Protein AF-A0A969NGI5-F1 (afdb_monomer_lite)

Radius of gyration: 24.32 Å; chains: 1; bounding box: 96×60×43 Å

Sequence (296 aa):
MKKVFSLYLLLIFTVLACNNAANNSSKSSVKTEKELIFEDFAKQLETSIKNGNYKLLNTSWDIELFKSNIFSYGKVKTNVLEGGEKYYRKIIFKSNNDMVDEVKQYGNLYLSRFHIENGTPKAFYTYRTDQGINFIEFVFSQKGNDIKIVDYFNFQMGEYYSESVYKMTKNIAKYGGNEGAYANALRLVNISITQVNDKQYEEAWETINKIEPYLLNDNYFQTKRIAIANSYSGQLYSQAINDFLELYKENEKLQLYYKAVLYKRNGNKKEFITAAKELESIVGSSKLFTNWEQSL

Secondary structure (DSSP, 8-state):
----SSSHHHHHHHHHHHSSSSS-----PPPPHHHHHHHHHHHHHHHHHHTT-HHHHHHSB-HHHHHHHHHHT----STTTT--HHHHHHHHHHHHHHHHHHHHHHEEEEEEEEEEETTEEEEEEEEEETTEEEEEEEEEEEETTEEEEEEEEETTTTEEHHHHHHHHHHHHHHTTGGGSHHHHHHHHHHHHHHHHHTT-HHHHHHHHTTS-TTTTTSHHHHHHHHHHHHHH-HHHHHHHHHHHHHHTTT-HHHHHHHHHHHHHHTT-HHHHHHHHHHHHHHTT-TTSSTTTTT--

Foldseek 3Di:
DDDDDPPPVVVVVVVVVPPVVPPPPPPPPPDDPVLVLLVVLLVVVQVCLLVLNLPSQLVQAPLVLLLVLLCVVHDAPDCLSVDPSVSSSVVSSVVSNVSSCCCNPFWHKDFQDWDADPNWTKTKIWIDGPLGIWIKIWTWDDDPPGIHTNWMQTLLLLGIPSPVVNVLSNVCVVQPHCVGLSVVLVVLLVVLVVCLVVVVLVVSLVSLVPRDVVNCLHSVSLSSNLSSCSSPDPVSNVVSLVVNCVSPVVSLSNNLVSQLVNCVVVVVVVSNVVSVVVNCVVVVGPGNCVVVVVVD

pLDDT: mean 82.69, std 17.62, range [32.16, 98.38]

Structure (mmCIF, N/CA/C/O backbone):
data_AF-A0A969NGI5-F1
#
_entry.id   AF-A0A969NGI5-F1
#
loop_
_atom_site.group_PDB
_atom_site.id
_atom_site.type_symbol
_atom_site.label_atom_id
_atom_site.label_alt_id
_atom_site.label_comp_id
_atom_site.label_asym_id
_atom_site.label_entity_id
_atom_site.label_seq_id
_atom_site.pdbx_PDB_ins_code
_atom_site.Cartn_x
_atom_site.Cartn_y
_atom_site.Cartn_z
_atom_site.occupancy
_atom_site.B_iso_or_equiv
_atom_site.auth_seq_id
_atom_site.auth_comp_id
_atom_site.auth_asym_id
_atom_site.auth_atom_id
_atom_site.pdbx_PDB_model_num
ATOM 1 N N . MET A 1 1 ? -72.105 41.576 6.120 1.00 36.31 1 MET A N 1
ATOM 2 C CA . MET A 1 1 ? -71.389 41.802 4.847 1.00 36.31 1 MET A CA 1
ATOM 3 C C . MET A 1 1 ? -69.907 41.527 5.060 1.00 36.31 1 MET A C 1
ATOM 5 O O . MET A 1 1 ? -69.339 42.158 5.933 1.00 36.31 1 MET A O 1
ATOM 9 N N . LYS A 1 2 ? -69.366 40.558 4.297 1.00 33.94 2 LYS A N 1
ATOM 10 C CA . LYS A 1 2 ? -67.959 40.341 3.873 1.00 33.94 2 LYS A CA 1
ATOM 11 C C . LYS A 1 2 ? -66.880 40.456 4.981 1.00 33.94 2 LYS A C 1
ATOM 13 O O . LYS A 1 2 ? -66.578 41.558 5.399 1.00 33.94 2 LYS A O 1
ATOM 18 N N . LYS A 1 3 ? -66.221 39.414 5.526 1.00 41.88 3 LYS A N 1
ATOM 19 C CA . LYS A 1 3 ? -65.637 38.174 4.953 1.00 41.88 3 LYS A CA 1
ATOM 20 C C . LYS A 1 3 ? -65.118 38.375 3.533 1.00 41.88 3 LYS A C 1
ATOM 22 O O . LYS A 1 3 ? -65.912 38.234 2.623 1.00 41.88 3 LYS A O 1
ATOM 27 N N . VAL A 1 4 ? -63.836 38.715 3.386 1.00 41.94 4 VAL A N 1
ATOM 28 C CA . VAL A 1 4 ? -62.838 38.182 2.425 1.00 41.94 4 VAL A CA 1
ATOM 29 C C . VAL A 1 4 ? -61.566 39.009 2.656 1.00 41.94 4 VAL A C 1
ATOM 31 O O . VAL A 1 4 ? -61.424 40.045 2.034 1.00 41.94 4 VAL A O 1
ATOM 34 N N . PHE A 1 5 ? -60.671 38.620 3.569 1.00 39.56 5 PHE A N 1
ATOM 35 C CA . PHE A 1 5 ? -59.276 39.118 3.530 1.00 39.56 5 PHE A CA 1
ATOM 36 C C . PHE A 1 5 ? -58.247 38.236 4.257 1.00 39.56 5 PHE A C 1
ATOM 38 O O . PHE A 1 5 ? -57.068 38.557 4.265 1.00 39.56 5 PHE A O 1
ATOM 45 N N . SER A 1 6 ? -58.647 37.089 4.821 1.00 47.56 6 SER A N 1
ATOM 46 C CA . SER A 1 6 ? -57.742 36.257 5.633 1.00 47.56 6 SER A CA 1
ATOM 47 C C . SER A 1 6 ? -57.376 34.905 5.002 1.00 47.56 6 SER A C 1
ATOM 49 O O . SER A 1 6 ? -56.598 34.167 5.590 1.00 47.56 6 SER A O 1
ATOM 51 N N . LEU A 1 7 ? -57.869 34.583 3.795 1.00 38.38 7 LEU A N 1
ATOM 52 C CA . LEU A 1 7 ? -57.549 33.306 3.131 1.00 38.38 7 LEU A CA 1
ATOM 53 C C . LEU A 1 7 ? -56.460 33.396 2.047 1.00 38.38 7 LEU A C 1
ATOM 55 O O . LEU A 1 7 ? -55.863 32.379 1.715 1.00 38.38 7 LEU A O 1
ATOM 59 N N . TYR A 1 8 ? -56.163 34.586 1.512 1.00 39.47 8 TYR A N 1
ATOM 60 C CA . TYR A 1 8 ? -55.192 34.720 0.414 1.00 39.47 8 TYR A CA 1
ATOM 61 C C . TYR A 1 8 ? -53.729 34.770 0.878 1.00 39.47 8 TYR A C 1
ATOM 63 O O . TYR A 1 8 ? -52.848 34.373 0.122 1.00 39.47 8 TYR A O 1
ATOM 71 N N . LEU A 1 9 ? -53.452 35.180 2.123 1.00 40.41 9 LEU A N 1
ATOM 72 C CA . LEU A 1 9 ? -52.070 35.258 2.617 1.00 40.41 9 LEU A CA 1
ATOM 73 C C . LEU A 1 9 ? -51.513 33.901 3.087 1.00 40.41 9 LEU A C 1
ATOM 75 O O . LEU A 1 9 ? -50.304 33.692 3.049 1.00 40.41 9 LEU A O 1
ATOM 79 N N . LEU A 1 10 ? -52.381 32.958 3.478 1.00 40.56 10 LEU A N 1
ATOM 80 C CA . LEU A 1 10 ? -51.961 31.618 3.911 1.00 40.56 10 LEU A CA 1
ATOM 81 C C . LEU A 1 10 ? -51.732 30.643 2.741 1.00 40.56 10 LEU A C 1
ATOM 83 O O . LEU A 1 10 ? -51.078 29.620 2.918 1.00 40.56 10 LEU A O 1
ATOM 87 N N . LEU A 1 11 ? -52.238 30.964 1.545 1.00 42.78 11 LEU A N 1
ATOM 88 C CA . LEU A 1 11 ? -52.112 30.127 0.345 1.00 42.78 11 LEU A CA 1
ATOM 89 C C . LEU A 1 11 ? -50.852 30.434 -0.482 1.00 42.78 11 LEU A C 1
ATOM 91 O O . LEU A 1 11 ? -50.429 29.605 -1.279 1.00 42.78 11 LEU A O 1
ATOM 95 N N . ILE A 1 12 ? -50.208 31.586 -0.267 1.00 46.75 12 ILE A N 1
ATOM 96 C CA . ILE A 1 12 ? -48.953 31.938 -0.957 1.00 46.75 12 ILE A CA 1
ATOM 97 C C . ILE A 1 12 ? -47.732 31.332 -0.239 1.00 46.75 12 ILE A C 1
ATOM 99 O O . ILE A 1 12 ? -46.745 30.988 -0.887 1.00 46.75 12 ILE A O 1
ATOM 103 N N . PHE A 1 13 ? -47.809 31.089 1.076 1.00 43.28 13 PHE A N 1
ATOM 104 C CA . PHE A 1 13 ? -46.710 30.459 1.821 1.00 43.28 13 PHE A CA 1
ATOM 105 C C . PHE A 1 13 ? -46.659 28.927 1.716 1.00 43.28 13 PHE A C 1
ATOM 107 O O . PHE A 1 13 ? -45.588 28.351 1.891 1.00 43.28 13 PHE A O 1
ATOM 114 N N . THR A 1 14 ? -47.756 28.249 1.368 1.00 44.22 14 THR A N 1
ATOM 115 C CA . THR A 1 14 ? -47.744 26.786 1.175 1.00 44.22 14 THR A CA 1
ATOM 116 C C . THR A 1 14 ? -47.269 26.364 -0.217 1.00 44.22 14 THR A C 1
ATOM 118 O O . THR A 1 14 ? -46.703 25.283 -0.357 1.00 44.22 14 THR A O 1
ATOM 121 N N . VAL A 1 15 ? -47.384 27.224 -1.237 1.00 42.62 15 VAL A N 1
ATOM 122 C CA . VAL A 1 15 ? -46.889 26.919 -2.597 1.00 42.62 15 VAL A CA 1
ATOM 123 C C . VAL A 1 15 ? -45.373 27.146 -2.728 1.00 42.62 15 VAL A C 1
ATOM 125 O O . VAL A 1 15 ? -44.713 26.471 -3.515 1.00 42.62 15 VAL A O 1
ATOM 128 N N . LEU A 1 16 ? -44.777 28.013 -1.902 1.00 43.53 16 LEU A N 1
ATOM 129 C CA . LEU A 1 16 ? -43.319 28.212 -1.869 1.00 43.53 16 LEU A CA 1
ATOM 130 C C . LEU A 1 16 ? -42.580 27.231 -0.942 1.00 43.53 16 LEU A C 1
ATOM 132 O O . LEU A 1 16 ? -41.382 27.017 -1.118 1.00 43.53 16 LEU A O 1
ATOM 136 N N . ALA A 1 17 ? -43.281 26.574 -0.012 1.00 41.78 17 ALA A N 1
ATOM 137 C CA . ALA A 1 17 ? -42.694 25.546 0.850 1.00 41.78 17 ALA A CA 1
ATOM 138 C C . ALA A 1 17 ? -42.570 24.164 0.170 1.00 41.78 17 ALA A C 1
ATOM 140 O O . ALA A 1 17 ? -41.769 23.344 0.612 1.00 41.78 17 ALA A O 1
ATOM 141 N N . CYS A 1 18 ? -43.294 23.908 -0.928 1.00 37.16 18 CYS A N 1
ATOM 142 C CA . CYS A 1 18 ? -43.207 22.637 -1.664 1.00 37.16 18 CYS A CA 1
ATOM 143 C C . CYS A 1 18 ? -42.261 22.657 -2.877 1.00 37.16 18 CYS A C 1
ATOM 145 O O . CYS A 1 18 ? -41.876 21.587 -3.341 1.00 37.16 18 CYS A O 1
ATOM 147 N N . ASN A 1 19 ? -41.814 23.823 -3.360 1.00 37.59 19 ASN A N 1
ATOM 148 C CA . ASN A 1 19 ? -40.931 23.892 -4.537 1.00 37.59 19 ASN A CA 1
ATOM 149 C C . ASN A 1 19 ? -39.427 23.857 -4.221 1.00 37.59 19 ASN A C 1
ATOM 151 O O . ASN A 1 19 ? -38.634 23.590 -5.120 1.00 37.59 19 ASN A O 1
ATOM 155 N N . ASN A 1 20 ? -39.020 24.032 -2.959 1.00 36.91 20 ASN A N 1
ATOM 156 C CA . ASN A 1 20 ? -37.607 23.924 -2.560 1.00 36.91 20 ASN A CA 1
ATOM 157 C C . ASN A 1 20 ? -37.237 22.588 -1.893 1.00 36.91 20 ASN A C 1
ATOM 159 O O . ASN A 1 20 ? -36.068 22.362 -1.593 1.00 36.91 20 ASN A O 1
ATOM 163 N N . ALA A 1 21 ? -38.194 21.669 -1.727 1.00 35.34 21 ALA A N 1
ATOM 164 C CA . ALA A 1 21 ? -37.936 20.307 -1.247 1.00 35.34 21 ALA A CA 1
ATOM 165 C C . ALA A 1 21 ? -37.678 19.289 -2.383 1.00 35.34 21 ALA A C 1
ATOM 167 O O . ALA A 1 21 ? -37.349 18.139 -2.108 1.00 35.34 21 ALA A O 1
ATOM 168 N N . ALA A 1 22 ? -37.791 19.698 -3.655 1.00 35.69 22 ALA A N 1
ATOM 169 C CA . ALA A 1 22 ? -37.696 18.800 -4.814 1.00 35.69 22 ALA A CA 1
ATOM 170 C C . ALA A 1 22 ? -36.350 18.836 -5.571 1.00 35.69 22 ALA A C 1
ATOM 172 O O . ALA A 1 22 ? -36.142 18.013 -6.460 1.00 35.69 22 ALA A O 1
ATOM 173 N N . ASN A 1 23 ? -35.409 19.721 -5.212 1.00 32.16 23 ASN A N 1
ATOM 174 C CA . ASN A 1 23 ? -34.128 19.863 -5.930 1.00 32.16 23 ASN A CA 1
ATOM 175 C C . ASN A 1 23 ? -32.895 19.273 -5.230 1.00 32.16 23 ASN A C 1
ATOM 177 O O . ASN A 1 23 ? -31.798 19.371 -5.765 1.00 32.16 23 ASN A O 1
ATOM 181 N N . ASN A 1 24 ? -33.077 18.574 -4.108 1.00 34.56 24 ASN A N 1
ATOM 182 C CA . ASN A 1 24 ? -32.055 17.690 -3.536 1.00 34.56 24 ASN A CA 1
ATOM 183 C C . ASN A 1 24 ? -32.528 16.232 -3.526 1.00 34.56 24 ASN A C 1
ATOM 185 O O . ASN A 1 24 ? -32.232 15.475 -2.603 1.00 34.56 24 ASN A O 1
ATOM 189 N N . SER A 1 25 ? -33.245 15.807 -4.574 1.00 37.19 25 SER A N 1
ATOM 190 C CA . SER A 1 25 ? -33.199 14.388 -4.905 1.00 37.19 25 SER A CA 1
ATOM 191 C C . SER A 1 25 ? -31.780 14.121 -5.393 1.00 37.19 25 SER A C 1
ATOM 193 O O . SER A 1 25 ? -31.389 14.501 -6.498 1.00 37.19 25 SER A O 1
ATOM 195 N N . SER A 1 26 ? -30.968 13.504 -4.534 1.00 40.12 26 SER A N 1
ATOM 196 C CA . SER A 1 26 ? -29.856 12.714 -5.023 1.00 40.12 26 SER A CA 1
ATOM 197 C C . SER A 1 26 ? -30.463 11.804 -6.085 1.00 40.12 26 SER A C 1
ATOM 199 O O . SER A 1 26 ? -31.259 10.912 -5.790 1.00 40.12 26 SER A O 1
ATOM 201 N N . LYS A 1 27 ? -30.188 12.099 -7.359 1.00 40.19 27 LYS A N 1
ATOM 202 C CA . LYS A 1 27 ? -30.437 11.145 -8.428 1.00 40.19 27 LYS A CA 1
ATOM 203 C C . LYS A 1 27 ? -29.589 9.942 -8.049 1.00 40.19 27 LYS A C 1
ATOM 205 O O . LYS A 1 27 ? -28.395 9.906 -8.323 1.00 40.19 27 LYS A O 1
ATOM 210 N N . SER A 1 28 ? -30.203 8.987 -7.360 1.00 45.56 28 SER A N 1
ATOM 211 C CA . SER A 1 28 ? -29.761 7.609 -7.354 1.00 45.56 28 SER A CA 1
ATOM 212 C C . SER A 1 28 ? -29.864 7.186 -8.812 1.00 45.56 28 SER A C 1
ATOM 214 O O . SER A 1 28 ? -30.912 6.758 -9.287 1.00 45.56 28 SER A O 1
ATOM 216 N N . SER A 1 29 ? -28.809 7.473 -9.574 1.00 60.28 29 SER A N 1
ATOM 217 C CA . SER A 1 29 ? -28.663 6.961 -10.920 1.00 60.28 29 SER A CA 1
ATOM 218 C C . SER A 1 29 ? -28.694 5.451 -10.779 1.00 60.28 29 SER A C 1
ATOM 220 O O . SER A 1 29 ? -27.871 4.878 -10.059 1.00 60.28 29 SER A O 1
ATOM 222 N N . VAL A 1 30 ? -29.691 4.823 -11.397 1.00 77.94 30 VAL A N 1
ATOM 223 C CA . VAL A 1 30 ? -29.766 3.367 -11.476 1.00 77.94 30 VAL A CA 1
ATOM 224 C C . VAL A 1 30 ? -28.431 2.887 -12.038 1.00 77.94 30 VAL A C 1
ATOM 226 O O . VAL A 1 30 ? -28.020 3.344 -13.105 1.00 77.94 30 VAL A O 1
ATOM 229 N N . LYS A 1 31 ? -27.733 2.031 -11.285 1.00 83.75 31 LYS A N 1
ATOM 230 C CA . LYS A 1 31 ? -26.455 1.469 -11.725 1.00 83.75 31 LYS A CA 1
ATOM 231 C C . LYS A 1 31 ? -26.678 0.683 -13.011 1.00 83.75 31 LYS A C 1
ATOM 233 O O . LYS A 1 31 ? -27.633 -0.084 -13.123 1.00 83.75 31 LYS A O 1
ATOM 238 N N . THR A 1 32 ? -25.791 0.877 -13.970 1.00 87.38 32 THR A N 1
ATOM 239 C CA . THR A 1 32 ? -25.733 0.096 -15.202 1.00 87.38 32 THR A CA 1
ATOM 240 C C . THR A 1 32 ? -25.388 -1.362 -14.896 1.00 87.38 32 THR A C 1
ATOM 242 O O . THR A 1 32 ? -24.747 -1.671 -13.892 1.00 87.38 32 THR A O 1
ATOM 245 N N . GLU A 1 33 ? -25.761 -2.276 -15.790 1.00 87.38 33 GLU A N 1
ATOM 246 C CA . GLU A 1 33 ? -25.394 -3.695 -15.683 1.00 87.38 33 GLU A CA 1
ATOM 247 C C . GLU A 1 33 ? -23.876 -3.885 -15.552 1.00 87.38 33 GLU A C 1
ATOM 249 O O . GLU A 1 33 ? -23.403 -4.647 -14.711 1.00 87.38 33 GLU A O 1
ATOM 254 N N . LYS A 1 34 ? -23.099 -3.106 -16.315 1.00 87.25 34 LYS A N 1
ATOM 255 C CA . LYS A 1 34 ? -21.638 -3.096 -16.222 1.00 87.25 34 LYS A CA 1
ATOM 256 C C . LYS A 1 34 ? -21.171 -2.734 -14.811 1.00 87.25 34 LYS A C 1
ATOM 258 O O . LYS A 1 34 ? -20.340 -3.441 -14.253 1.00 87.25 34 LYS A O 1
ATOM 263 N N . GLU A 1 35 ? -21.708 -1.670 -14.214 1.00 90.69 35 GLU A N 1
ATOM 264 C CA . GLU A 1 35 ? -21.369 -1.275 -12.839 1.00 90.69 35 GLU A CA 1
ATOM 265 C C . GLU A 1 35 ? -21.694 -2.368 -11.819 1.00 90.69 35 GLU A C 1
ATOM 267 O O . GLU A 1 35 ? -20.898 -2.603 -10.912 1.00 90.69 35 GLU A O 1
ATOM 272 N N . LEU A 1 36 ? -22.821 -3.065 -11.986 1.00 93.50 36 LEU A N 1
ATOM 273 C CA . LEU A 1 36 ? -23.213 -4.163 -11.103 1.00 93.50 36 LEU A CA 1
ATOM 274 C C . LEU A 1 36 ? -22.233 -5.340 -11.174 1.00 93.50 36 LEU A C 1
ATOM 276 O O . LEU A 1 36 ? -21.882 -5.884 -10.131 1.00 93.50 36 LEU A O 1
ATOM 280 N N . ILE A 1 37 ? -21.743 -5.694 -12.367 1.00 94.81 37 ILE A N 1
ATOM 281 C CA . ILE A 1 37 ? -20.764 -6.781 -12.546 1.00 94.81 37 ILE A CA 1
ATOM 282 C C . ILE A 1 37 ? -19.445 -6.461 -11.828 1.00 94.81 37 ILE A C 1
ATOM 284 O O . ILE A 1 37 ? -18.903 -7.302 -11.110 1.00 94.81 37 ILE A O 1
ATOM 288 N N . PHE A 1 38 ? -18.923 -5.241 -11.985 1.00 96.62 38 PHE A N 1
ATOM 289 C CA . PHE A 1 38 ? -17.689 -4.841 -11.302 1.00 96.62 38 PHE A CA 1
ATOM 290 C C . PHE A 1 38 ? -17.869 -4.737 -9.783 1.00 96.62 38 PHE A C 1
ATOM 292 O O . PHE A 1 38 ? -16.973 -5.119 -9.030 1.00 96.62 38 PHE A O 1
ATOM 299 N N . GLU A 1 39 ? -19.010 -4.228 -9.319 1.00 95.75 39 GLU A N 1
ATOM 300 C CA . GLU A 1 39 ? -19.309 -4.158 -7.890 1.00 95.75 39 GLU A CA 1
ATOM 301 C C . GLU A 1 39 ? -19.466 -5.552 -7.269 1.00 95.75 39 GLU A C 1
ATOM 303 O O . GLU A 1 39 ? -19.012 -5.771 -6.146 1.00 95.75 39 GLU A O 1
ATOM 308 N N . ASP A 1 40 ? -20.076 -6.502 -7.980 1.00 96.88 40 ASP A N 1
ATOM 309 C CA . ASP A 1 40 ? -20.174 -7.888 -7.525 1.00 96.88 40 ASP A CA 1
ATOM 310 C C . ASP A 1 40 ? -18.790 -8.535 -7.409 1.00 96.88 40 ASP A C 1
ATOM 312 O O . ASP A 1 40 ? -18.444 -9.082 -6.361 1.00 96.88 40 ASP A O 1
ATOM 316 N N . PHE A 1 41 ? -17.934 -8.359 -8.420 1.00 98.06 41 PHE A N 1
ATOM 317 C CA . PHE A 1 41 ? -16.540 -8.796 -8.350 1.00 98.06 41 PHE A CA 1
ATOM 318 C C . PHE A 1 41 ? -15.791 -8.176 -7.155 1.00 98.06 41 PHE A C 1
ATOM 320 O O . PHE A 1 41 ? -15.058 -8.870 -6.448 1.00 98.06 41 PHE A O 1
ATOM 327 N N . ALA A 1 42 ? -16.014 -6.890 -6.866 1.00 97.38 42 ALA A N 1
ATOM 328 C CA . ALA A 1 42 ? -15.433 -6.225 -5.701 1.00 97.38 42 ALA A CA 1
ATOM 329 C C . ALA A 1 42 ? -15.900 -6.847 -4.367 1.00 97.38 42 ALA A C 1
ATOM 331 O O . ALA A 1 42 ? -15.100 -7.068 -3.456 1.00 97.38 42 ALA A O 1
ATOM 332 N N . LYS A 1 43 ? -17.186 -7.201 -4.251 1.00 97.12 43 LYS A N 1
ATOM 333 C CA . LYS A 1 43 ? -17.727 -7.903 -3.070 1.00 97.12 43 LYS A CA 1
ATOM 334 C C . LYS A 1 43 ? -17.156 -9.315 -2.926 1.00 97.12 43 LYS A C 1
ATOM 336 O O . LYS A 1 43 ? -16.887 -9.767 -1.809 1.00 97.12 43 LYS A O 1
ATOM 341 N N . GLN A 1 44 ? -16.938 -10.011 -4.043 1.00 97.69 44 GLN A N 1
ATOM 342 C CA . GLN A 1 44 ? -16.275 -11.315 -4.044 1.00 97.69 44 GLN A CA 1
ATOM 343 C C . GLN A 1 44 ? -14.819 -11.201 -3.570 1.00 97.69 44 GLN A C 1
ATOM 345 O O . GLN A 1 44 ? -14.381 -12.025 -2.765 1.00 97.69 44 GLN A O 1
ATOM 350 N N . LEU A 1 45 ? -14.086 -10.164 -4.000 1.00 97.12 45 LEU A N 1
ATOM 351 C CA . LEU A 1 45 ? -12.738 -9.875 -3.501 1.00 97.12 45 LEU A CA 1
ATOM 352 C C . LEU A 1 45 ? -12.732 -9.605 -1.995 1.00 97.12 45 LEU A C 1
ATOM 354 O O . LEU A 1 45 ? -11.945 -10.238 -1.291 1.00 97.12 45 LEU A O 1
ATOM 358 N N . GLU A 1 46 ? -13.625 -8.740 -1.495 1.00 95.50 46 GLU A N 1
ATOM 359 C CA . GLU A 1 46 ? -13.777 -8.493 -0.053 1.00 95.50 46 GLU A CA 1
ATOM 360 C C . GLU A 1 46 ? -13.944 -9.817 0.707 1.00 95.50 46 GLU A C 1
ATOM 362 O O . GLU A 1 46 ? -13.184 -10.122 1.628 1.00 95.50 46 GLU A O 1
ATOM 367 N N . THR A 1 47 ? -14.913 -10.630 0.281 1.00 95.50 47 THR A N 1
ATOM 368 C CA . THR A 1 47 ? -15.244 -11.911 0.916 1.00 95.50 47 THR A CA 1
ATOM 369 C C . THR A 1 47 ? -14.063 -12.882 0.876 1.00 95.50 47 THR A C 1
ATOM 371 O O . THR A 1 47 ? -13.751 -13.522 1.880 1.00 95.50 47 THR A O 1
ATOM 374 N N . SER A 1 48 ? -13.376 -12.989 -0.265 1.00 95.69 48 SER A N 1
ATOM 375 C CA . SER A 1 48 ? -12.213 -13.866 -0.420 1.00 95.69 48 SER A CA 1
ATOM 376 C C . SER A 1 48 ? -11.082 -13.463 0.523 1.00 95.69 48 SER A C 1
ATOM 378 O O . SER A 1 48 ? -10.529 -14.322 1.209 1.00 95.69 48 SER A O 1
ATOM 380 N N . ILE A 1 49 ? -10.763 -12.168 0.592 1.00 94.56 49 ILE A N 1
ATOM 381 C CA . ILE A 1 49 ? -9.669 -11.654 1.422 1.00 94.56 49 ILE A CA 1
ATOM 382 C C . ILE A 1 49 ? -9.982 -11.851 2.912 1.00 94.56 49 ILE A C 1
ATOM 384 O O . ILE A 1 49 ? -9.150 -12.396 3.634 1.00 94.56 49 ILE A O 1
ATOM 388 N N . LYS A 1 50 ? -11.198 -11.512 3.364 1.00 91.81 50 LYS A N 1
ATOM 389 C CA . LYS A 1 50 ? -11.632 -11.712 4.765 1.00 91.81 50 LYS A CA 1
ATOM 390 C C . LYS A 1 50 ? -11.552 -13.166 5.213 1.00 91.81 50 LYS A C 1
ATOM 392 O O . LYS A 1 50 ? -11.211 -13.441 6.357 1.00 91.81 50 LYS A O 1
ATOM 397 N N . ASN A 1 51 ? -11.840 -14.094 4.306 1.00 92.88 51 ASN A N 1
ATOM 398 C CA . ASN A 1 51 ? -11.799 -15.526 4.588 1.00 92.88 51 ASN A CA 1
ATOM 399 C C . ASN A 1 51 ? -10.388 -16.128 4.457 1.00 92.88 51 ASN A C 1
ATOM 401 O O . ASN A 1 51 ? -10.240 -17.350 4.495 1.00 92.88 51 ASN A O 1
ATOM 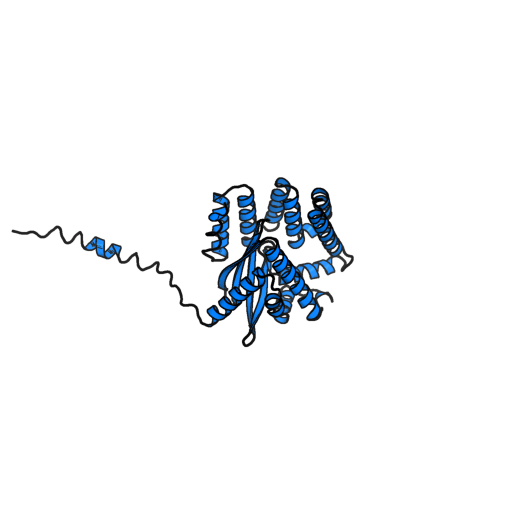405 N N . GLY A 1 52 ? -9.346 -15.309 4.269 1.00 93.12 52 GLY A N 1
ATOM 406 C CA . GLY A 1 52 ? -7.977 -15.791 4.093 1.00 93.12 52 GLY A CA 1
ATOM 407 C C . GLY A 1 52 ? -7.765 -16.572 2.792 1.00 93.12 52 GLY A C 1
ATOM 408 O O . GLY A 1 52 ? -6.858 -17.398 2.712 1.00 93.12 52 GLY A O 1
ATOM 409 N N . ASN A 1 53 ? -8.624 -16.381 1.784 1.00 95.00 53 ASN A N 1
ATOM 410 C CA . ASN A 1 53 ? -8.535 -17.074 0.505 1.00 95.00 53 ASN A CA 1
ATOM 411 C C . ASN A 1 53 ? -7.755 -16.230 -0.511 1.00 95.00 53 ASN A C 1
ATOM 413 O O . ASN A 1 53 ? -8.275 -15.288 -1.112 1.00 95.00 53 ASN A O 1
ATOM 417 N N . TYR A 1 54 ? -6.512 -16.637 -0.751 1.00 94.94 54 TYR A N 1
ATOM 418 C CA . TYR A 1 54 ? -5.587 -15.985 -1.680 1.00 94.94 54 TYR A CA 1
ATOM 419 C C . TYR A 1 54 ? -5.955 -16.172 -3.159 1.00 94.94 54 TYR A C 1
ATOM 421 O O . TYR A 1 54 ? -5.478 -15.421 -4.010 1.00 94.94 54 TYR A O 1
ATOM 429 N N . LYS A 1 55 ? -6.758 -17.195 -3.498 1.00 96.12 55 LYS A N 1
ATOM 430 C CA . LYS A 1 55 ? -6.924 -17.667 -4.882 1.00 96.12 55 LYS A CA 1
ATOM 431 C C . LYS A 1 55 ? -7.494 -16.581 -5.784 1.00 96.12 55 LYS A C 1
ATOM 433 O O . LYS A 1 55 ? -6.853 -16.253 -6.775 1.00 96.12 55 LYS A O 1
ATOM 438 N N . LEU A 1 56 ? -8.657 -16.022 -5.434 1.00 96.62 56 LEU A N 1
ATOM 439 C CA . LEU A 1 56 ? -9.341 -15.040 -6.280 1.00 96.62 56 LEU A CA 1
ATOM 440 C C . LEU A 1 56 ? -8.447 -13.826 -6.540 1.00 96.62 56 LEU A C 1
ATOM 442 O O . LEU A 1 56 ? -8.272 -13.427 -7.689 1.00 96.62 56 LEU A O 1
ATOM 446 N N . LEU A 1 57 ? -7.836 -13.286 -5.485 1.00 95.94 57 LEU A N 1
ATOM 447 C CA . LEU A 1 57 ? -6.951 -12.135 -5.587 1.00 95.94 57 LEU A CA 1
ATOM 448 C C . LEU A 1 57 ? -5.740 -12.436 -6.483 1.00 95.94 57 LEU A C 1
ATOM 450 O O . LEU A 1 57 ? -5.473 -11.676 -7.405 1.00 95.94 57 LEU A O 1
ATOM 454 N N . ASN A 1 58 ? -5.058 -13.570 -6.293 1.00 96.12 58 ASN A N 1
ATOM 455 C CA . ASN A 1 58 ? -3.875 -13.935 -7.081 1.00 96.12 58 ASN A CA 1
ATOM 456 C C . ASN A 1 58 ? -4.190 -14.274 -8.546 1.00 96.12 58 ASN A C 1
ATOM 458 O O . ASN A 1 58 ? -3.380 -13.997 -9.430 1.00 96.12 58 ASN A O 1
ATOM 462 N N . THR A 1 59 ? -5.355 -14.849 -8.848 1.00 95.62 59 THR A N 1
ATOM 463 C CA . THR A 1 59 ? -5.697 -15.242 -10.227 1.00 95.62 59 THR A CA 1
ATOM 464 C C . THR A 1 59 ? -6.351 -14.136 -11.048 1.00 95.62 59 THR A C 1
ATOM 466 O O . THR A 1 59 ? -6.484 -14.289 -12.262 1.00 95.62 59 THR A O 1
ATOM 469 N N . SER A 1 60 ? -6.760 -13.031 -10.422 1.00 97.25 60 SER A N 1
ATOM 470 C CA . SER A 1 60 ? -7.523 -11.980 -11.104 1.00 97.25 60 SER A CA 1
ATOM 471 C C . SER A 1 60 ? -6.673 -10.861 -11.699 1.00 97.25 60 SER A C 1
ATOM 473 O O . SER A 1 60 ? -7.229 -9.939 -12.274 1.00 97.25 60 SER A O 1
ATOM 475 N N . TRP A 1 61 ? -5.346 -10.904 -11.610 1.00 97.69 61 TRP A N 1
ATOM 476 C CA . TRP A 1 61 ? -4.507 -9.841 -12.171 1.00 97.69 61 TRP A CA 1
ATOM 477 C C . TRP A 1 61 ? -4.342 -9.942 -13.692 1.00 97.69 61 TRP A C 1
ATOM 479 O O . TRP A 1 61 ? -4.037 -11.016 -14.220 1.00 97.69 61 TRP A O 1
ATOM 489 N N . ASP A 1 62 ? -4.465 -8.811 -14.392 1.00 96.75 62 ASP A N 1
ATOM 490 C CA . ASP A 1 62 ? -3.938 -8.658 -15.751 1.00 96.75 62 ASP A CA 1
ATOM 491 C C . ASP A 1 62 ? -2.465 -8.242 -15.676 1.00 96.75 62 ASP A C 1
ATOM 493 O O . ASP A 1 62 ? -2.126 -7.065 -15.543 1.00 96.75 62 ASP A O 1
ATOM 497 N N . ILE A 1 63 ? -1.585 -9.242 -15.736 1.00 93.94 63 ILE A N 1
ATOM 498 C CA . ILE A 1 63 ? -0.136 -9.058 -15.597 1.00 93.94 63 ILE A CA 1
ATOM 499 C C . ILE A 1 63 ? 0.435 -8.172 -16.708 1.00 93.94 63 ILE A C 1
ATOM 501 O O . ILE A 1 63 ? 1.343 -7.388 -16.443 1.00 93.94 63 ILE A O 1
ATOM 505 N N . GLU A 1 64 ? -0.103 -8.256 -17.926 1.00 92.56 64 GLU A N 1
ATOM 506 C CA . GLU A 1 64 ? 0.394 -7.468 -19.057 1.00 92.56 64 GLU A CA 1
ATOM 507 C C . GLU A 1 64 ? 0.031 -5.992 -18.907 1.00 92.56 64 GLU A C 1
ATOM 509 O O . GLU A 1 64 ? 0.870 -5.121 -19.139 1.00 92.56 64 GLU A O 1
ATOM 514 N N . LEU A 1 65 ? -1.189 -5.694 -18.451 1.00 94.62 65 LEU A N 1
ATOM 515 C CA . LEU A 1 65 ? -1.587 -4.311 -18.205 1.00 94.62 65 LEU A CA 1
ATOM 516 C C . LEU A 1 65 ? -0.869 -3.723 -16.983 1.00 94.62 65 LEU A C 1
ATOM 518 O O . LEU A 1 65 ? -0.380 -2.599 -17.057 1.00 94.62 65 LEU A O 1
ATOM 522 N N . PHE A 1 66 ? -0.697 -4.496 -15.906 1.00 95.50 66 PHE A N 1
ATOM 523 C CA . PHE A 1 66 ? 0.127 -4.079 -14.766 1.00 95.50 66 PHE A CA 1
ATOM 524 C C . PHE A 1 66 ? 1.571 -3.772 -15.191 1.00 95.50 66 PHE A C 1
ATOM 526 O O . PHE A 1 66 ? 2.126 -2.727 -14.852 1.00 95.50 66 PHE A O 1
ATOM 533 N N . LYS A 1 67 ? 2.170 -4.649 -16.003 1.00 91.69 67 LYS A N 1
ATOM 534 C CA . LYS A 1 67 ? 3.496 -4.443 -16.594 1.00 91.69 67 LYS A CA 1
ATOM 535 C C . LYS A 1 67 ? 3.538 -3.169 -17.441 1.00 91.69 67 LYS A C 1
ATOM 537 O O . LYS A 1 67 ? 4.463 -2.374 -17.293 1.00 91.69 67 LYS A O 1
ATOM 542 N N . SER A 1 68 ? 2.539 -2.946 -18.293 1.00 91.75 68 SER A N 1
ATOM 543 C CA . SER A 1 68 ? 2.420 -1.720 -19.089 1.00 91.75 68 SER A CA 1
ATOM 544 C C . SER A 1 68 ? 2.357 -0.470 -18.206 1.00 91.75 68 SER A C 1
ATOM 546 O O . SER A 1 68 ? 3.032 0.516 -18.505 1.00 91.75 68 SER A O 1
ATOM 548 N N . ASN A 1 69 ? 1.618 -0.515 -17.093 1.00 94.62 69 ASN A N 1
ATOM 549 C CA . ASN A 1 69 ? 1.544 0.594 -16.141 1.00 94.62 69 ASN A CA 1
ATOM 550 C C . ASN A 1 69 ? 2.922 0.907 -15.540 1.00 94.62 69 ASN A C 1
ATOM 552 O O . ASN A 1 69 ? 3.314 2.070 -15.525 1.00 94.62 69 ASN A O 1
ATOM 556 N N . ILE A 1 70 ? 3.713 -0.106 -15.162 1.00 92.31 70 ILE A N 1
ATOM 557 C CA . ILE A 1 70 ? 5.094 0.089 -14.671 1.00 92.31 70 ILE A CA 1
ATOM 558 C C . ILE A 1 70 ? 5.940 0.837 -15.713 1.00 92.31 70 ILE A C 1
ATOM 560 O O . ILE A 1 70 ? 6.640 1.793 -15.379 1.00 92.31 70 ILE A O 1
ATOM 564 N N . PHE A 1 71 ? 5.868 0.432 -16.984 1.00 89.31 71 PHE A N 1
ATOM 565 C CA . PHE A 1 71 ? 6.648 1.063 -18.054 1.00 89.31 71 PHE A CA 1
ATOM 566 C C . PHE A 1 71 ? 6.142 2.454 -18.454 1.00 89.31 71 PHE A C 1
ATOM 568 O O . PHE A 1 71 ? 6.914 3.232 -19.021 1.00 89.31 71 PHE A O 1
ATOM 575 N N . SER A 1 72 ? 4.895 2.807 -18.128 1.00 92.56 72 SER A N 1
ATOM 576 C CA . SER A 1 72 ? 4.366 4.155 -18.374 1.00 92.56 72 SER A CA 1
ATOM 577 C C . SER A 1 72 ? 5.113 5.248 -17.589 1.00 92.56 72 SER A C 1
ATOM 579 O O . SER A 1 72 ? 5.228 6.375 -18.068 1.00 92.56 72 SER A O 1
ATOM 581 N N . TYR A 1 73 ? 5.725 4.905 -16.447 1.00 90.62 73 TYR A N 1
ATOM 582 C CA . TYR A 1 73 ? 6.532 5.824 -15.631 1.00 90.62 73 TYR A CA 1
ATOM 583 C C . TYR A 1 73 ? 7.946 6.079 -16.186 1.00 90.62 73 TYR A C 1
ATOM 585 O O . TYR A 1 73 ? 8.702 6.909 -15.664 1.00 90.62 73 TYR A O 1
ATOM 593 N N . GLY A 1 74 ? 8.328 5.375 -17.253 1.00 85.31 74 GLY A N 1
ATOM 594 C CA . GLY A 1 74 ? 9.553 5.612 -18.004 1.00 85.31 74 GLY A CA 1
ATOM 595 C C . GLY A 1 74 ? 10.391 4.360 -18.232 1.00 85.31 74 GLY A C 1
ATOM 596 O O . GLY A 1 74 ? 10.105 3.261 -17.760 1.00 85.31 74 GLY A O 1
ATOM 597 N N . LYS A 1 75 ? 11.483 4.541 -18.979 1.00 76.12 75 LYS A N 1
ATOM 598 C CA . LYS A 1 75 ? 12.425 3.462 -19.278 1.00 76.12 75 LYS A CA 1
ATOM 599 C C . LYS A 1 75 ? 13.364 3.243 -18.098 1.00 76.12 75 LYS A C 1
ATOM 601 O O . LYS A 1 75 ? 14.054 4.168 -17.670 1.00 76.12 75 LYS A O 1
ATOM 606 N N . VAL A 1 76 ? 13.459 2.003 -17.635 1.00 67.75 76 VAL A N 1
ATOM 607 C CA . VAL A 1 76 ? 14.506 1.575 -16.705 1.00 67.75 76 VAL A CA 1
ATOM 608 C C . VAL A 1 76 ? 15.535 0.787 -17.510 1.00 67.75 76 VAL A C 1
ATOM 610 O O . VAL A 1 76 ? 15.188 -0.185 -18.171 1.00 67.75 76 VAL A O 1
ATOM 613 N N . LYS A 1 77 ? 16.800 1.228 -17.504 1.00 60.44 77 LYS A N 1
ATOM 614 C CA . LYS A 1 77 ? 17.914 0.541 -18.184 1.00 60.44 77 LYS A CA 1
ATOM 615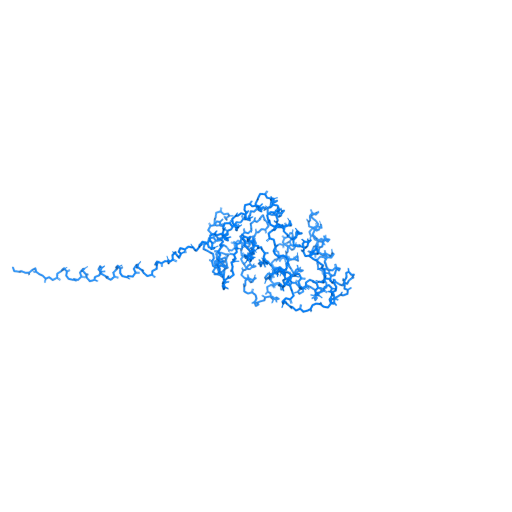 C C . LYS A 1 77 ? 18.346 -0.696 -17.388 1.00 60.44 77 LYS A C 1
ATOM 617 O O . LYS A 1 77 ? 19.465 -0.734 -16.882 1.00 60.44 77 LYS A O 1
ATOM 622 N N . THR A 1 78 ? 17.441 -1.644 -17.153 1.00 58.03 78 THR A N 1
ATOM 623 C CA . THR A 1 78 ? 17.745 -2.823 -16.338 1.00 58.03 78 THR A CA 1
ATOM 624 C C . THR A 1 78 ? 17.071 -4.069 -16.864 1.00 58.03 78 THR A C 1
ATOM 626 O O . THR A 1 78 ? 15.866 -4.095 -17.100 1.00 58.03 78 THR A O 1
ATOM 629 N N . ASN A 1 79 ? 17.838 -5.155 -16.870 1.00 63.12 79 ASN A N 1
ATOM 630 C CA . ASN A 1 79 ? 17.328 -6.505 -17.087 1.00 63.12 79 ASN A CA 1
ATOM 631 C C . ASN A 1 79 ? 16.369 -6.944 -15.953 1.00 63.12 79 ASN A C 1
ATOM 633 O O . ASN A 1 79 ? 15.738 -7.992 -16.039 1.00 63.12 79 ASN A O 1
ATOM 637 N N . VAL A 1 80 ? 16.263 -6.159 -14.868 1.00 60.84 80 VAL A N 1
ATOM 638 C CA . VAL A 1 80 ? 15.398 -6.438 -13.710 1.00 60.84 80 VAL A CA 1
ATOM 639 C C . VAL A 1 80 ? 13.922 -6.220 -14.060 1.00 60.84 80 VAL A C 1
ATOM 641 O O . VAL A 1 80 ? 13.097 -7.050 -13.688 1.00 60.84 80 VAL A O 1
ATOM 644 N N . LEU A 1 81 ? 13.582 -5.166 -14.821 1.00 62.81 81 LEU A N 1
ATOM 645 C CA . LEU A 1 81 ? 12.227 -5.009 -15.378 1.00 62.81 81 LEU A CA 1
ATOM 646 C C . LEU A 1 81 ? 12.004 -5.850 -16.643 1.00 62.81 81 LEU A C 1
ATOM 648 O O . LEU A 1 81 ? 10.869 -6.044 -17.052 1.00 62.81 81 LEU A O 1
ATOM 652 N N . GLU A 1 82 ? 13.051 -6.388 -17.265 1.00 60.75 82 GLU A N 1
ATOM 653 C CA . GLU A 1 82 ? 12.900 -7.322 -18.393 1.00 60.75 82 GLU A CA 1
ATOM 654 C C . GLU A 1 82 ? 12.509 -8.739 -17.947 1.00 60.75 82 GLU A C 1
ATOM 656 O O . GLU A 1 82 ? 12.354 -9.637 -18.777 1.00 60.75 82 GLU A O 1
ATOM 661 N N . GLY A 1 83 ? 12.306 -8.951 -16.641 1.00 61.69 83 GLY A N 1
ATOM 662 C CA . GLY A 1 83 ? 11.740 -10.183 -16.116 1.00 61.69 83 GLY A CA 1
ATOM 663 C C . GLY A 1 83 ? 10.461 -10.565 -16.866 1.00 61.69 83 GLY A C 1
ATOM 664 O O . GLY A 1 83 ? 9.554 -9.755 -17.057 1.00 61.69 83 GLY A O 1
ATOM 665 N N . GLY A 1 84 ? 10.378 -11.821 -17.304 1.00 69.50 84 GLY A N 1
ATOM 666 C CA . GLY A 1 84 ? 9.156 -12.350 -17.906 1.00 69.50 84 GLY A CA 1
ATOM 667 C C . GLY A 1 84 ? 7.980 -12.332 -16.924 1.00 69.50 84 GLY A C 1
ATOM 668 O O . GLY A 1 84 ? 8.140 -12.081 -15.730 1.00 69.50 84 GLY A O 1
ATOM 669 N N . GLU A 1 85 ? 6.791 -12.681 -17.408 1.00 80.81 85 GLU A N 1
ATOM 670 C CA . GLU A 1 85 ? 5.530 -12.735 -16.648 1.00 80.81 85 GLU A CA 1
ATOM 671 C C . GLU A 1 85 ? 5.661 -13.360 -15.238 1.00 80.81 85 GLU A C 1
ATOM 673 O O . GLU A 1 85 ? 5.069 -12.886 -14.267 1.00 80.81 85 GLU A O 1
ATOM 678 N N . LYS A 1 86 ? 6.513 -14.387 -15.095 1.00 85.31 86 LYS A N 1
ATOM 679 C CA . LYS A 1 86 ? 6.823 -15.062 -13.824 1.00 85.31 86 LYS A CA 1
ATOM 680 C C . LYS A 1 86 ? 7.341 -14.114 -12.731 1.00 85.31 86 LYS A C 1
ATOM 682 O O . LYS A 1 86 ? 7.008 -14.308 -11.562 1.00 85.31 86 LYS A O 1
ATOM 687 N N . TYR A 1 87 ? 8.154 -13.118 -13.082 1.00 85.75 87 TYR A N 1
ATOM 688 C CA . TYR A 1 87 ? 8.700 -12.144 -12.132 1.00 85.75 87 TYR A CA 1
ATOM 689 C C . TYR A 1 87 ? 7.593 -11.262 -11.549 1.00 85.75 87 TYR A C 1
ATOM 691 O O . TYR A 1 87 ? 7.436 -11.192 -10.329 1.00 85.75 87 TYR A O 1
ATOM 699 N N . TYR A 1 88 ? 6.766 -10.673 -12.414 1.00 88.38 88 TYR A N 1
ATOM 700 C CA . TYR A 1 88 ? 5.649 -9.825 -11.999 1.00 88.38 88 TYR A CA 1
ATOM 701 C C . TYR A 1 88 ? 4.615 -10.598 -11.186 1.00 88.38 88 TYR A C 1
ATOM 703 O O . TYR A 1 88 ? 4.185 -10.122 -10.138 1.00 88.38 88 TYR A O 1
ATOM 711 N N . ARG A 1 89 ? 4.292 -11.833 -11.596 1.00 90.56 89 ARG A N 1
ATOM 712 C CA . ARG A 1 89 ? 3.431 -12.725 -10.805 1.00 90.56 89 ARG A CA 1
ATOM 713 C C . ARG A 1 89 ? 3.980 -12.948 -9.401 1.00 90.56 89 ARG A C 1
ATOM 715 O O . ARG A 1 89 ? 3.218 -12.868 -8.447 1.00 90.56 89 ARG A O 1
ATOM 722 N N . LYS A 1 90 ? 5.288 -13.186 -9.251 1.00 91.25 90 LYS A N 1
ATOM 723 C CA . LYS A 1 90 ? 5.910 -13.389 -7.933 1.00 91.25 90 LYS A CA 1
ATOM 724 C C . LYS A 1 90 ? 5.756 -12.160 -7.032 1.00 91.25 90 LYS A C 1
ATOM 726 O O . LYS A 1 90 ? 5.437 -12.318 -5.858 1.00 91.25 90 LYS A O 1
ATOM 731 N N . ILE A 1 91 ? 5.980 -10.962 -7.569 1.00 89.94 91 ILE A N 1
ATOM 732 C CA . ILE A 1 91 ? 5.866 -9.705 -6.815 1.00 89.94 91 ILE A CA 1
ATOM 733 C C . ILE A 1 91 ? 4.415 -9.439 -6.408 1.00 89.94 91 ILE A C 1
ATOM 735 O O . ILE A 1 91 ? 4.148 -9.227 -5.227 1.00 89.94 91 ILE A O 1
ATOM 739 N N . ILE A 1 92 ? 3.481 -9.554 -7.357 1.00 93.31 92 ILE A N 1
ATOM 740 C CA . ILE A 1 92 ? 2.044 -9.412 -7.100 1.00 93.31 92 ILE A CA 1
ATOM 741 C C . ILE A 1 92 ? 1.588 -10.414 -6.039 1.00 93.31 92 ILE A C 1
ATOM 743 O O . ILE A 1 92 ? 0.947 -10.028 -5.069 1.00 93.31 92 ILE A O 1
ATOM 747 N N . PHE A 1 93 ? 1.940 -11.694 -6.187 1.00 94.19 93 PHE A N 1
ATOM 748 C CA . PHE A 1 93 ? 1.488 -12.738 -5.265 1.00 94.19 93 PHE A CA 1
ATOM 749 C C . PHE A 1 93 ? 2.041 -12.517 -3.868 1.00 94.19 93 PHE A C 1
ATOM 751 O O . PHE A 1 93 ? 1.320 -12.721 -2.900 1.00 94.19 93 PHE A O 1
ATOM 758 N N . LYS A 1 94 ? 3.297 -12.070 -3.752 1.00 93.06 94 LYS A N 1
ATOM 759 C CA . LYS A 1 94 ? 3.853 -11.707 -2.453 1.00 93.06 94 LYS A CA 1
ATOM 760 C C . LYS A 1 94 ? 3.030 -10.594 -1.800 1.00 93.06 94 LYS A C 1
ATOM 762 O O . LYS A 1 94 ? 2.588 -10.782 -0.677 1.00 93.06 94 LYS A O 1
ATOM 767 N N . SER A 1 95 ? 2.790 -9.487 -2.502 1.00 92.19 95 SER A N 1
ATOM 768 C CA . SER A 1 95 ? 2.030 -8.358 -1.944 1.00 92.19 95 SER A CA 1
ATOM 769 C C . SER A 1 95 ? 0.590 -8.736 -1.586 1.00 92.19 95 SER A C 1
ATOM 771 O O . SER A 1 95 ? 0.097 -8.414 -0.508 1.00 92.19 95 SER A O 1
ATOM 773 N N . ASN A 1 96 ? -0.071 -9.492 -2.463 1.00 94.06 96 ASN A N 1
ATOM 774 C CA . ASN A 1 96 ? -1.419 -9.998 -2.232 1.00 94.06 96 ASN A CA 1
ATOM 775 C C . ASN A 1 96 ? -1.485 -10.915 -1.008 1.00 94.06 96 ASN A C 1
ATOM 777 O O . ASN A 1 96 ? -2.411 -10.800 -0.212 1.00 94.06 96 ASN A O 1
ATOM 781 N N . ASN A 1 97 ? -0.525 -11.832 -0.867 1.00 94.69 97 ASN A N 1
ATOM 782 C CA . ASN A 1 97 ? -0.474 -12.741 0.270 1.00 94.69 97 ASN A CA 1
ATOM 783 C C . ASN A 1 97 ? -0.202 -11.982 1.565 1.00 94.69 97 ASN A C 1
ATOM 785 O O . ASN A 1 97 ? -0.933 -12.200 2.522 1.00 94.69 97 ASN A O 1
ATOM 789 N N . ASP A 1 98 ? 0.762 -11.054 1.560 1.00 89.75 98 ASP A N 1
ATOM 790 C CA . ASP A 1 98 ? 1.059 -10.201 2.713 1.00 89.75 98 ASP A CA 1
ATOM 791 C C . ASP A 1 98 ? -0.215 -9.444 3.153 1.00 89.75 98 ASP A C 1
ATOM 793 O O . ASP A 1 98 ? -0.552 -9.454 4.332 1.00 89.75 98 ASP A O 1
ATOM 797 N N . MET A 1 99 ? -0.993 -8.884 2.214 1.00 89.88 99 MET A N 1
ATOM 798 C CA . MET A 1 99 ? -2.272 -8.221 2.517 1.00 89.88 99 MET A CA 1
ATOM 799 C C . MET A 1 99 ? -3.325 -9.185 3.089 1.00 89.88 99 MET A C 1
ATOM 801 O O . MET A 1 99 ? -4.004 -8.851 4.057 1.00 89.88 99 MET A O 1
ATOM 805 N N . VAL A 1 100 ? -3.504 -10.369 2.495 1.00 92.38 100 VAL A N 1
ATOM 806 C CA . VAL A 1 100 ? -4.486 -11.360 2.978 1.00 92.38 100 VAL A CA 1
ATOM 807 C C . VAL A 1 100 ? -4.108 -11.875 4.367 1.00 92.38 100 VAL A C 1
ATOM 809 O O . VAL A 1 100 ? -4.985 -12.025 5.217 1.00 92.38 100 VAL A O 1
ATOM 812 N N . ASP A 1 101 ? -2.821 -12.123 4.608 1.00 90.75 101 ASP A N 1
ATOM 813 C CA . ASP A 1 101 ? -2.306 -12.558 5.905 1.00 90.75 101 ASP A CA 1
ATOM 814 C C . ASP A 1 101 ? -2.516 -11.483 6.965 1.00 90.75 101 ASP A C 1
ATOM 816 O O . ASP A 1 101 ? -3.004 -11.795 8.051 1.00 90.75 101 ASP A O 1
ATOM 820 N N . GLU A 1 102 ? -2.234 -10.222 6.634 1.00 86.06 102 GLU A N 1
ATOM 821 C CA . GLU A 1 102 ? -2.472 -9.099 7.534 1.00 86.06 102 GLU A CA 1
ATOM 822 C C . GLU A 1 102 ? -3.961 -9.019 7.914 1.00 86.06 102 GLU A C 1
ATOM 824 O O . GLU A 1 102 ? -4.289 -8.960 9.102 1.00 86.06 102 GLU A O 1
ATOM 829 N N . VAL A 1 103 ? -4.869 -9.103 6.927 1.00 87.75 103 VAL A N 1
ATOM 830 C CA . VAL A 1 103 ? -6.322 -9.053 7.167 1.00 87.75 103 VAL A CA 1
ATOM 831 C C . VAL A 1 103 ? -6.765 -10.201 8.050 1.00 87.75 103 VAL A C 1
ATOM 833 O O . VAL A 1 103 ? -7.488 -9.990 9.019 1.00 87.75 103 VAL A O 1
ATOM 836 N N . LYS A 1 104 ? -6.327 -11.416 7.731 1.00 87.06 104 LYS A N 1
ATOM 837 C CA . LYS A 1 104 ? -6.709 -12.619 8.463 1.00 87.06 104 LYS A CA 1
ATOM 838 C C . LYS A 1 104 ? -6.224 -12.594 9.913 1.00 87.06 104 LYS A C 1
ATOM 840 O O . LYS A 1 104 ? -6.923 -13.101 10.786 1.00 87.06 104 LYS A O 1
ATOM 845 N N . GLN A 1 105 ? -5.018 -12.083 10.157 1.00 82.69 105 GLN A N 1
ATOM 846 C CA . GLN A 1 105 ? -4.386 -12.129 11.476 1.00 82.69 105 GLN A CA 1
ATOM 847 C C . GLN A 1 105 ? -4.818 -10.977 12.377 1.00 82.69 105 GLN A C 1
ATOM 849 O O . GLN A 1 105 ? -5.003 -11.185 13.573 1.00 82.69 105 GLN A O 1
ATOM 854 N N . TYR A 1 106 ? -4.963 -9.778 11.816 1.00 77.69 106 TYR A N 1
ATOM 855 C CA . TYR A 1 106 ? -5.002 -8.556 12.615 1.00 77.69 106 TYR A CA 1
ATOM 856 C C . TYR A 1 106 ? -6.208 -7.676 12.340 1.00 77.69 106 TYR A C 1
ATOM 858 O O . TYR A 1 106 ? -6.279 -6.593 12.918 1.00 77.69 106 TYR A O 1
ATOM 866 N N . GLY A 1 107 ? -7.118 -8.065 11.442 1.00 81.19 107 GLY A N 1
ATOM 867 C CA . GLY A 1 107 ? -8.049 -7.081 10.928 1.00 81.19 107 GLY A CA 1
ATOM 868 C C . GLY A 1 107 ? -9.276 -7.559 10.178 1.00 81.19 107 GLY A C 1
ATOM 869 O O . GLY A 1 107 ? -9.759 -8.682 10.280 1.00 81.19 107 GLY A O 1
ATOM 870 N N . ASN A 1 108 ? -9.846 -6.604 9.453 1.00 83.75 108 ASN A N 1
ATOM 871 C CA . ASN A 1 108 ? -10.989 -6.811 8.586 1.00 83.75 108 ASN A CA 1
ATOM 872 C C . ASN A 1 108 ? -10.901 -5.846 7.398 1.00 83.75 108 ASN A C 1
ATOM 874 O O . ASN A 1 108 ? -10.437 -4.709 7.533 1.00 83.75 108 ASN A O 1
ATOM 878 N N . LEU A 1 109 ? -11.357 -6.302 6.238 1.00 88.12 109 LEU A N 1
ATOM 879 C CA . LEU A 1 109 ? -11.439 -5.514 5.014 1.00 88.12 109 LEU A CA 1
ATOM 880 C C . LEU A 1 109 ? -12.914 -5.259 4.704 1.00 88.12 109 LEU A C 1
ATOM 882 O O . LEU A 1 109 ? -13.735 -6.159 4.858 1.00 88.12 109 LEU A O 1
ATOM 886 N N . TYR A 1 110 ? -13.249 -4.051 4.263 1.00 88.38 110 TYR A N 1
ATOM 887 C CA . TYR A 1 110 ? -14.613 -3.689 3.882 1.00 88.38 110 TYR A CA 1
ATOM 888 C C . TYR A 1 110 ? -14.613 -2.996 2.529 1.00 88.38 110 TYR A C 1
ATOM 890 O O . TYR A 1 110 ? -13.846 -2.049 2.342 1.00 88.38 110 TYR A O 1
ATOM 898 N N . LEU A 1 111 ? -15.482 -3.421 1.606 1.00 90.88 111 LEU A N 1
ATOM 899 C CA . LEU A 1 111 ? -15.768 -2.645 0.405 1.00 90.88 111 LEU A CA 1
ATOM 900 C C . LEU A 1 111 ? -16.564 -1.407 0.812 1.00 90.88 111 LEU A C 1
ATOM 902 O O . LEU A 1 111 ? -17.759 -1.474 1.102 1.00 90.88 111 LEU A O 1
ATOM 906 N N . SER A 1 112 ? -15.901 -0.259 0.818 1.00 86.06 112 SER A N 1
ATOM 907 C CA . SER A 1 112 ? -16.533 0.983 1.255 1.00 86.06 112 SER A CA 1
ATOM 908 C C . SER A 1 112 ? -17.221 1.696 0.100 1.00 86.06 112 SER A C 1
ATOM 910 O O . SER A 1 112 ? -18.270 2.310 0.294 1.00 86.06 112 SER A O 1
ATOM 912 N N . ARG A 1 113 ? -16.645 1.624 -1.108 1.00 86.25 113 ARG A N 1
ATOM 913 C CA . ARG A 1 113 ? -17.228 2.231 -2.306 1.00 86.25 113 ARG A CA 1
ATOM 914 C C . ARG A 1 113 ? -16.767 1.537 -3.578 1.00 86.25 113 ARG A C 1
ATOM 916 O O . ARG A 1 113 ? -15.576 1.361 -3.798 1.00 86.25 113 ARG A O 1
ATOM 923 N N . PHE A 1 114 ? -17.714 1.283 -4.470 1.00 90.62 114 PHE A N 1
ATOM 924 C CA . PHE A 1 114 ? -17.445 1.079 -5.888 1.00 90.62 114 PHE A CA 1
ATOM 925 C C . PHE A 1 114 ? -17.802 2.350 -6.670 1.00 90.62 114 PHE A C 1
ATOM 927 O O . PHE A 1 114 ? -18.826 2.979 -6.384 1.00 90.62 114 PHE A O 1
ATOM 934 N N . HIS A 1 115 ? -16.967 2.736 -7.632 1.00 89.31 115 HIS A N 1
ATOM 935 C CA . HIS A 1 115 ? -17.232 3.873 -8.511 1.00 89.31 115 HIS A CA 1
ATOM 936 C C . HIS A 1 115 ? -16.521 3.731 -9.860 1.00 89.31 115 HIS A C 1
ATOM 938 O O . HIS A 1 115 ? -15.619 2.912 -10.025 1.00 89.31 115 HIS A O 1
ATOM 944 N N . ILE A 1 116 ? -16.932 4.552 -10.825 1.00 89.94 116 ILE A N 1
ATOM 945 C CA . ILE A 1 116 ? -16.252 4.704 -12.110 1.00 89.94 116 ILE A CA 1
ATOM 946 C C . ILE A 1 116 ? -15.672 6.115 -12.168 1.00 89.94 116 ILE A C 1
ATOM 948 O O . ILE A 1 116 ? -16.409 7.095 -12.079 1.00 89.94 116 ILE A O 1
ATOM 952 N N . GLU A 1 117 ? -14.359 6.217 -12.339 1.00 87.44 117 GLU A N 1
ATOM 953 C CA . GLU A 1 117 ? -13.648 7.483 -12.519 1.00 87.44 117 GLU A CA 1
ATOM 954 C C . GLU A 1 117 ? -13.092 7.538 -13.942 1.00 87.44 117 GLU A C 1
ATOM 956 O O . GLU A 1 117 ? -12.311 6.675 -14.336 1.00 87.44 117 GLU A O 1
ATOM 961 N N . ASN A 1 118 ? -13.516 8.523 -14.740 1.00 88.69 118 ASN A N 1
ATOM 962 C CA . ASN A 1 118 ? -13.076 8.685 -16.135 1.00 88.69 118 ASN A CA 1
ATOM 963 C C . ASN A 1 118 ? -13.194 7.389 -16.967 1.00 88.69 118 ASN A C 1
ATOM 965 O O . ASN A 1 118 ? -12.302 7.032 -17.731 1.00 88.69 118 ASN A O 1
ATOM 969 N N . GLY A 1 119 ? -14.287 6.641 -16.775 1.00 89.25 119 GLY A N 1
ATOM 970 C CA . GLY A 1 119 ? -14.528 5.360 -17.450 1.00 89.25 119 GLY A CA 1
ATOM 971 C C . GLY A 1 119 ? -13.777 4.158 -16.862 1.00 89.25 119 GLY A C 1
ATOM 972 O O . GLY A 1 119 ? -13.988 3.039 -17.329 1.00 89.25 119 GLY A O 1
ATOM 973 N N . THR A 1 120 ? -12.957 4.358 -15.828 1.00 93.44 120 THR A N 1
ATOM 974 C CA . THR A 1 120 ? -12.186 3.308 -15.151 1.00 93.44 120 THR A CA 1
ATOM 975 C C . THR A 1 120 ? -12.912 2.835 -13.887 1.00 93.44 120 THR A C 1
ATOM 977 O O . THR A 1 120 ? -13.107 3.634 -12.967 1.00 93.44 120 THR A O 1
ATOM 980 N N . PRO A 1 121 ? -13.324 1.558 -13.807 1.00 95.81 121 PRO A N 1
ATOM 981 C CA . PRO A 1 121 ? -13.951 0.998 -12.614 1.00 95.81 121 PRO A CA 1
ATOM 982 C C . PRO A 1 121 ? -12.943 0.829 -11.477 1.00 95.81 121 PRO A C 1
ATOM 984 O O . PRO A 1 121 ? -11.850 0.291 -11.669 1.00 95.81 121 PRO A O 1
ATOM 987 N N . LYS A 1 122 ? -13.335 1.260 -10.280 1.00 95.00 122 LYS A N 1
ATOM 988 C CA . LYS A 1 122 ? -12.500 1.257 -9.082 1.00 95.00 122 LYS A CA 1
ATOM 989 C C . LYS A 1 122 ? -13.287 0.792 -7.866 1.00 95.00 122 LYS A C 1
ATOM 991 O O . LYS A 1 122 ? -14.467 1.117 -7.706 1.00 95.00 122 LYS A O 1
ATOM 996 N N . ALA A 1 123 ? -12.618 0.065 -6.981 1.00 94.06 123 ALA A N 1
ATOM 997 C CA . ALA A 1 123 ? -13.171 -0.330 -5.695 1.00 94.06 123 ALA A CA 1
ATOM 998 C C . ALA A 1 123 ? -12.253 0.109 -4.562 1.00 94.06 123 ALA A C 1
ATOM 1000 O O . ALA A 1 123 ? -11.102 -0.313 -4.461 1.00 94.06 123 ALA A O 1
ATOM 1001 N N . PHE A 1 124 ? -12.803 0.953 -3.704 1.00 90.94 124 PHE A N 1
ATOM 1002 C CA . PHE A 1 124 ? -12.157 1.465 -2.517 1.00 90.94 124 PHE A CA 1
ATOM 1003 C C . PHE A 1 124 ? -12.493 0.570 -1.328 1.00 90.94 124 PHE A C 1
ATOM 1005 O O . PHE A 1 124 ? -13.670 0.378 -0.994 1.00 90.94 124 PHE A O 1
ATOM 1012 N N . TYR A 1 125 ? -11.456 0.089 -0.653 1.00 89.81 125 TYR A N 1
ATOM 1013 C CA . TYR A 1 125 ? -11.571 -0.739 0.533 1.00 89.81 125 TYR A CA 1
ATOM 1014 C C . TYR A 1 125 ? -10.960 -0.044 1.739 1.00 89.81 125 TYR A C 1
ATOM 1016 O O . TYR A 1 125 ? -9.884 0.553 1.672 1.00 89.81 125 TYR A O 1
ATOM 1024 N N . THR A 1 126 ? -11.645 -0.171 2.869 1.00 84.69 126 THR A N 1
ATOM 1025 C CA . THR A 1 126 ? -11.098 0.200 4.169 1.00 84.69 126 THR A CA 1
ATOM 1026 C C . THR A 1 126 ? -10.565 -1.032 4.857 1.00 84.69 126 THR A C 1
ATOM 1028 O O . THR A 1 126 ? -11.273 -2.026 5.023 1.00 84.69 126 THR A O 1
ATOM 1031 N N . TYR A 1 127 ? -9.327 -0.919 5.299 1.00 81.44 127 TYR A N 1
ATOM 1032 C CA . TYR A 1 127 ? -8.621 -1.948 6.016 1.00 81.44 127 TYR A CA 1
ATOM 1033 C C . TYR A 1 127 ? -8.470 -1.544 7.478 1.00 81.44 127 TYR A C 1
ATOM 1035 O O . TYR A 1 127 ? -7.918 -0.487 7.764 1.00 81.44 127 TYR A O 1
ATOM 1043 N N . ARG A 1 128 ? -8.986 -2.342 8.411 1.00 76.81 128 ARG A N 1
ATOM 1044 C CA . ARG A 1 128 ? -8.893 -2.047 9.846 1.00 76.81 128 ARG A CA 1
ATOM 1045 C C . ARG A 1 128 ? -8.088 -3.116 10.539 1.00 76.81 128 ARG A C 1
ATOM 1047 O O . ARG A 1 128 ? -8.461 -4.276 10.428 1.00 76.81 128 ARG A O 1
ATOM 1054 N N . THR A 1 129 ? -7.072 -2.711 11.287 1.00 70.56 129 THR A N 1
ATOM 1055 C CA . THR A 1 129 ? -6.299 -3.587 12.161 1.00 70.56 129 THR A CA 1
ATOM 1056 C C . THR A 1 129 ? -6.172 -3.017 13.558 1.00 70.56 129 THR A C 1
ATOM 1058 O O . THR A 1 129 ? -6.443 -1.836 13.793 1.00 70.56 129 THR A O 1
ATOM 1061 N N . ASP A 1 130 ? -5.664 -3.837 14.472 1.00 65.31 130 ASP A N 1
ATOM 1062 C CA . ASP A 1 130 ? -5.208 -3.384 15.789 1.00 65.31 130 ASP A CA 1
ATOM 1063 C C . ASP A 1 130 ? -4.140 -2.277 15.685 1.00 65.31 130 ASP A C 1
ATOM 1065 O O . ASP A 1 130 ? -4.027 -1.423 16.563 1.00 65.31 130 ASP A O 1
ATOM 1069 N N . GLN A 1 131 ? -3.379 -2.248 14.585 1.00 59.97 131 GLN A N 1
ATOM 1070 C CA . GLN A 1 131 ? -2.325 -1.262 14.330 1.00 59.97 131 GLN A CA 1
ATOM 1071 C C . GLN A 1 131 ? -2.846 0.058 13.752 1.00 59.97 131 GLN A C 1
ATOM 1073 O O . GLN A 1 131 ? -2.111 1.044 13.700 1.00 59.97 131 GLN A O 1
ATOM 1078 N N . GLY A 1 132 ? -4.104 0.111 13.316 1.00 68.94 132 GLY A N 1
ATOM 1079 C CA . GLY A 1 132 ? -4.690 1.318 12.760 1.00 68.94 132 GLY A CA 1
ATOM 1080 C C . GLY A 1 132 ? -5.599 1.035 11.583 1.00 68.94 132 GLY A C 1
ATOM 1081 O O . GLY A 1 132 ? -6.254 0.001 11.492 1.00 68.94 132 GLY A O 1
ATOM 1082 N N . ILE A 1 133 ? -5.727 2.026 10.709 1.00 73.56 133 ILE A N 1
ATOM 1083 C CA . ILE A 1 133 ? -6.616 1.929 9.560 1.00 73.56 133 ILE A CA 1
ATOM 1084 C C . ILE A 1 133 ? -5.845 2.345 8.328 1.00 73.56 133 ILE A C 1
ATOM 1086 O O . ILE A 1 133 ? -5.148 3.353 8.351 1.00 73.56 133 ILE A O 1
ATOM 1090 N N . ASN A 1 134 ? -5.972 1.540 7.283 1.00 80.12 134 ASN A N 1
ATOM 1091 C CA . ASN A 1 134 ? -5.398 1.773 5.976 1.00 80.12 134 ASN A CA 1
ATOM 1092 C C . ASN A 1 134 ? -6.509 1.782 4.921 1.00 80.12 134 ASN A C 1
ATOM 1094 O O . ASN A 1 134 ? -7.646 1.360 5.159 1.00 80.12 134 ASN A O 1
ATOM 1098 N N . PHE A 1 135 ? -6.162 2.253 3.736 1.00 85.88 135 PHE A N 1
ATOM 1099 C CA . PHE A 1 135 ? -7.046 2.299 2.594 1.00 85.88 135 PHE A CA 1
ATOM 1100 C C . PHE A 1 135 ? -6.306 1.814 1.358 1.00 85.88 135 PHE A C 1
ATOM 1102 O O . PHE A 1 135 ? -5.130 2.124 1.150 1.00 85.88 135 PHE A O 1
ATOM 1109 N N . ILE A 1 136 ? -7.028 1.074 0.528 1.00 90.88 136 ILE A N 1
ATOM 1110 C CA . ILE A 1 136 ? -6.553 0.631 -0.776 1.00 90.88 136 ILE A CA 1
ATOM 1111 C C . ILE A 1 136 ? -7.654 0.867 -1.799 1.00 90.88 136 ILE A C 1
ATOM 1113 O O . ILE A 1 136 ? -8.835 0.663 -1.519 1.00 90.88 136 ILE A O 1
ATOM 1117 N N . GLU A 1 137 ? -7.274 1.289 -2.994 1.00 93.19 137 GLU A N 1
ATOM 1118 C CA . GLU A 1 137 ? -8.203 1.429 -4.111 1.00 93.19 137 GLU A CA 1
ATOM 1119 C C . GLU A 1 137 ? -7.742 0.530 -5.247 1.00 93.19 137 GLU A C 1
ATOM 1121 O O . GLU A 1 137 ? -6.749 0.824 -5.907 1.00 93.19 137 GLU A O 1
ATOM 1126 N N . PHE A 1 138 ? -8.452 -0.574 -5.466 1.00 97.19 138 PHE A N 1
ATOM 1127 C CA . PHE A 1 138 ? -8.195 -1.443 -6.604 1.00 97.19 138 PHE A CA 1
ATOM 1128 C C . PHE A 1 138 ? -8.735 -0.818 -7.885 1.00 97.19 138 PHE A C 1
ATOM 1130 O O . PHE A 1 138 ? -9.860 -0.314 -7.923 1.00 97.19 138 PHE A O 1
ATOM 1137 N N . VAL A 1 139 ? -7.938 -0.922 -8.944 1.00 97.69 139 VAL A N 1
ATOM 1138 C CA . VAL A 1 139 ? -8.304 -0.523 -10.300 1.00 97.69 139 VAL A CA 1
ATOM 1139 C C . VAL A 1 139 ? -8.632 -1.777 -11.094 1.00 97.69 139 VAL A C 1
ATOM 1141 O O . VAL A 1 139 ? -7.850 -2.736 -11.108 1.00 97.69 139 VAL A O 1
ATOM 1144 N N . PHE A 1 140 ? -9.780 -1.769 -11.767 1.00 98.12 140 PHE A N 1
ATOM 1145 C CA . PHE A 1 140 ? -10.241 -2.907 -12.547 1.00 98.12 140 PHE A CA 1
ATOM 1146 C C . PHE A 1 140 ? -10.286 -2.619 -14.044 1.00 98.12 140 PHE A C 1
ATOM 1148 O O . PHE A 1 140 ? -10.476 -1.489 -14.490 1.00 98.12 140 PHE A O 1
ATOM 1155 N N . SER A 1 141 ? -10.184 -3.686 -14.827 1.00 96.75 141 SER A N 1
ATOM 1156 C CA . SER A 1 141 ? -10.505 -3.707 -16.250 1.00 96.75 141 SER A CA 1
ATOM 1157 C C . SER A 1 141 ? -11.357 -4.929 -16.580 1.00 96.75 141 SER A C 1
ATOM 1159 O O . SER A 1 141 ? -11.514 -5.842 -15.769 1.00 96.75 141 SER A O 1
ATOM 1161 N N . GLN A 1 142 ? -11.932 -4.938 -17.779 1.00 94.69 142 GLN A N 1
ATOM 1162 C CA . GLN A 1 142 ? -12.643 -6.092 -18.314 1.00 94.69 142 GLN A CA 1
ATOM 1163 C C . GLN A 1 142 ? -11.841 -6.679 -19.475 1.00 94.69 142 GLN A C 1
ATOM 1165 O O . GLN A 1 142 ? -11.470 -5.957 -20.402 1.00 94.69 142 GLN A O 1
ATOM 1170 N N . LYS A 1 143 ? -11.592 -7.990 -19.432 1.00 92.69 143 LYS A N 1
ATOM 1171 C CA . LYS A 1 143 ? -10.890 -8.748 -20.473 1.00 92.69 143 LYS A CA 1
ATOM 1172 C C . LYS A 1 143 ? -11.766 -9.915 -20.911 1.00 92.69 143 LYS A C 1
ATOM 1174 O O . LYS A 1 143 ? -11.810 -10.957 -20.261 1.00 92.69 143 LYS A O 1
ATOM 1179 N N . GLY A 1 144 ? -12.497 -9.716 -22.006 1.00 90.44 144 GLY A N 1
ATOM 1180 C CA . GLY A 1 144 ? -13.583 -10.618 -22.388 1.00 90.44 144 GLY A CA 1
ATOM 1181 C C . GLY A 1 144 ? -14.685 -10.605 -21.326 1.00 90.44 144 GLY A C 1
ATOM 1182 O O . GLY A 1 144 ? -15.204 -9.543 -20.984 1.00 90.44 144 GLY A O 1
ATOM 1183 N N . ASN A 1 145 ? -15.005 -11.779 -20.783 1.00 90.62 145 ASN A N 1
ATOM 1184 C CA . ASN A 1 145 ? -16.010 -11.929 -19.725 1.00 90.62 145 ASN A CA 1
ATOM 1185 C C . ASN A 1 145 ? -15.424 -11.817 -18.309 1.00 90.62 145 ASN A C 1
ATOM 1187 O O . ASN A 1 145 ? -16.180 -11.782 -17.343 1.00 90.62 145 ASN A O 1
ATOM 1191 N N . ASP A 1 146 ? -14.098 -11.744 -18.177 1.00 95.00 146 ASP A N 1
ATOM 1192 C CA . ASP A 1 146 ? -13.443 -11.676 -16.877 1.00 95.00 146 ASP A CA 1
ATOM 1193 C C . ASP A 1 146 ? -13.215 -10.229 -16.441 1.00 95.00 146 ASP A C 1
ATOM 1195 O O . ASP A 1 146 ? -12.727 -9.396 -17.214 1.00 95.00 146 ASP A O 1
ATOM 1199 N N . ILE A 1 147 ? -13.453 -9.964 -15.159 1.00 97.69 147 ILE A N 1
ATOM 1200 C CA . ILE A 1 147 ? -12.949 -8.765 -14.492 1.00 97.69 147 ILE A CA 1
ATOM 1201 C C . ILE A 1 147 ? -11.525 -9.035 -14.010 1.00 97.69 147 ILE A C 1
ATOM 1203 O O . ILE A 1 147 ? -11.239 -10.089 -13.434 1.00 97.69 147 ILE A O 1
ATOM 1207 N N . LYS A 1 148 ? -10.619 -8.093 -14.274 1.00 98.12 148 LYS A N 1
ATOM 1208 C CA . LYS A 1 148 ? -9.214 -8.177 -13.880 1.00 98.12 148 LYS A CA 1
ATOM 1209 C C . LYS A 1 148 ? -8.801 -6.995 -13.018 1.00 98.12 148 LYS A C 1
ATOM 1211 O O . LYS A 1 148 ? -9.291 -5.885 -13.194 1.00 98.12 148 LYS A O 1
ATOM 1216 N N . ILE A 1 149 ? -7.861 -7.242 -12.116 1.00 98.38 149 ILE A N 1
ATOM 1217 C CA . ILE A 1 149 ? -7.132 -6.231 -11.353 1.00 98.38 149 ILE A CA 1
ATOM 1218 C C . ILE A 1 149 ? -5.941 -5.783 -12.191 1.00 98.38 149 ILE A C 1
ATOM 1220 O O . ILE A 1 149 ? -5.203 -6.620 -12.713 1.00 98.38 149 ILE A O 1
ATOM 1224 N N . VAL A 1 150 ? -5.758 -4.475 -12.323 1.00 97.44 150 VAL A N 1
ATOM 1225 C CA . VAL A 1 150 ? -4.672 -3.905 -13.138 1.00 97.44 150 VAL A CA 1
ATOM 1226 C C . VAL A 1 150 ? -3.675 -3.119 -12.304 1.00 97.44 150 VAL A C 1
ATOM 1228 O O . VAL A 1 150 ? -2.524 -2.983 -12.702 1.00 97.44 150 VAL A O 1
ATOM 1231 N N . ASP A 1 151 ? -4.117 -2.611 -11.155 1.00 97.81 151 ASP A N 1
ATOM 1232 C CA . ASP A 1 151 ? -3.297 -1.905 -10.179 1.00 97.81 151 ASP A CA 1
ATOM 1233 C C . ASP A 1 151 ? -4.066 -1.739 -8.861 1.00 97.81 151 ASP A C 1
ATOM 1235 O O . ASP A 1 151 ? -5.267 -2.027 -8.784 1.00 97.81 151 ASP A O 1
ATOM 1239 N N . TYR A 1 152 ? -3.397 -1.202 -7.846 1.00 96.38 152 TYR A N 1
ATOM 1240 C CA . TYR A 1 152 ? -4.069 -0.572 -6.717 1.00 96.38 152 TYR A CA 1
ATOM 1241 C C . TYR A 1 152 ? -3.297 0.645 -6.211 1.00 96.38 152 TYR A C 1
ATOM 1243 O O . TYR A 1 152 ? -2.070 0.688 -6.259 1.00 96.38 152 TYR A O 1
ATOM 1251 N N . PHE A 1 153 ? -4.025 1.634 -5.702 1.00 93.19 153 PHE A N 1
ATOM 1252 C CA . PHE A 1 153 ? -3.448 2.772 -4.996 1.00 93.19 153 PHE A CA 1
ATOM 1253 C C . PHE A 1 153 ? -3.310 2.447 -3.507 1.00 93.19 153 PHE A C 1
ATOM 1255 O O . PHE A 1 153 ? -4.279 2.018 -2.874 1.00 93.19 153 PHE A O 1
ATOM 1262 N N . ASN A 1 154 ? -2.118 2.657 -2.947 1.00 90.50 154 ASN A N 1
ATOM 1263 C CA . ASN A 1 154 ? -1.836 2.476 -1.527 1.00 90.50 154 ASN A CA 1
ATOM 1264 C C . ASN A 1 154 ? -1.817 3.840 -0.826 1.00 90.50 154 ASN A C 1
ATOM 1266 O O . ASN A 1 154 ? -0.927 4.651 -1.075 1.00 90.50 154 ASN A O 1
ATOM 1270 N N . PHE A 1 155 ? -2.758 4.087 0.087 1.00 88.06 155 PHE A N 1
ATOM 1271 C CA . PHE A 1 155 ? -2.856 5.381 0.769 1.00 88.06 155 PHE A CA 1
ATOM 1272 C C . PHE A 1 155 ? -1.735 5.640 1.780 1.00 88.06 155 PHE A C 1
ATOM 1274 O O . PHE A 1 155 ? -1.387 6.799 1.985 1.00 88.06 155 PHE A O 1
ATOM 1281 N N . GLN A 1 156 ? -1.127 4.600 2.361 1.00 87.06 156 GLN A N 1
ATOM 1282 C CA . GLN A 1 156 ? 0.063 4.764 3.207 1.00 87.06 156 GLN A CA 1
ATOM 1283 C C . GLN A 1 156 ? 1.271 5.243 2.408 1.00 87.06 156 GLN A C 1
ATOM 1285 O O . GLN A 1 156 ? 2.079 6.006 2.922 1.00 87.06 156 GLN A O 1
ATOM 1290 N N . MET A 1 157 ? 1.412 4.790 1.163 1.00 89.31 157 MET A N 1
ATOM 1291 C CA . MET A 1 157 ? 2.532 5.189 0.305 1.00 89.31 157 MET A CA 1
ATOM 1292 C C . MET A 1 157 ? 2.201 6.406 -0.567 1.00 89.31 157 MET A C 1
ATOM 1294 O O . MET A 1 157 ? 3.106 7.054 -1.078 1.00 89.31 157 MET A O 1
ATOM 1298 N N . GLY A 1 158 ? 0.917 6.724 -0.744 1.00 89.38 158 GLY A N 1
ATOM 1299 C CA . GLY A 1 158 ? 0.457 7.835 -1.573 1.00 89.38 158 GLY A CA 1
ATOM 1300 C C . GLY A 1 158 ? 0.675 7.624 -3.073 1.00 89.38 158 GLY A C 1
ATOM 1301 O O . GLY A 1 158 ? 0.713 8.608 -3.809 1.00 89.38 158 GLY A O 1
ATOM 1302 N N . GLU A 1 159 ? 0.829 6.378 -3.525 1.00 92.44 159 GLU A N 1
ATOM 1303 C CA . GLU A 1 159 ? 1.158 6.027 -4.911 1.00 92.44 159 GLU A CA 1
ATOM 1304 C C . GLU A 1 159 ? 0.521 4.697 -5.346 1.00 92.44 159 GLU A C 1
ATOM 1306 O O . GLU A 1 159 ? 0.042 3.906 -4.523 1.00 92.44 159 GLU A O 1
ATOM 1311 N N . TYR A 1 160 ? 0.502 4.459 -6.659 1.00 95.06 160 TYR A N 1
ATOM 1312 C CA . TYR A 1 160 ? 0.080 3.180 -7.231 1.00 95.06 160 TYR A CA 1
ATOM 1313 C C . TYR A 1 160 ? 1.146 2.104 -7.037 1.00 95.06 160 TYR A C 1
ATOM 1315 O O . TYR A 1 160 ? 2.345 2.386 -7.018 1.00 95.06 160 TYR A O 1
ATOM 1323 N N . TYR A 1 161 ? 0.725 0.844 -6.958 1.00 95.44 161 TYR A N 1
ATOM 1324 C CA . TYR A 1 161 ? 1.655 -0.260 -6.761 1.00 95.44 161 TYR A CA 1
ATOM 1325 C C . TYR A 1 161 ? 2.625 -0.430 -7.936 1.00 95.44 161 TYR A C 1
ATOM 1327 O O . TYR A 1 161 ? 3.812 -0.699 -7.730 1.00 95.44 161 TYR A O 1
ATOM 1335 N N . SER A 1 162 ? 2.159 -0.220 -9.171 1.00 95.25 162 SER A N 1
ATOM 1336 C CA . SER A 1 162 ? 3.039 -0.205 -10.347 1.00 95.25 162 SER A CA 1
ATOM 1337 C C . SER A 1 162 ? 4.123 0.882 -10.260 1.00 95.2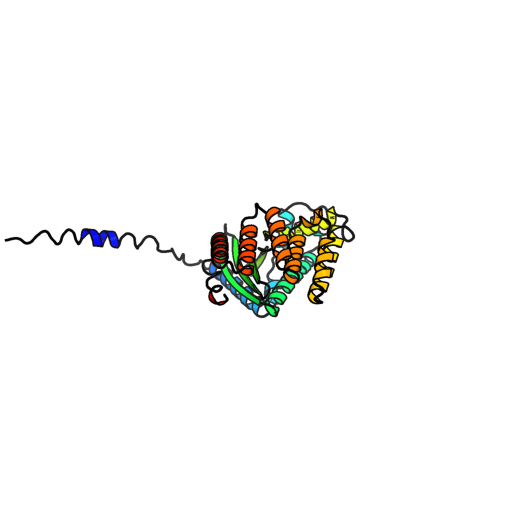5 162 SER A C 1
ATOM 1339 O O . SER A 1 162 ? 5.277 0.636 -10.625 1.00 95.25 162 SER A O 1
ATOM 1341 N N . GLU A 1 163 ? 3.795 2.051 -9.705 1.00 94.81 163 GLU A N 1
ATOM 1342 C CA . GLU A 1 163 ? 4.744 3.138 -9.456 1.00 94.81 163 GLU A CA 1
ATOM 1343 C C . GLU A 1 163 ? 5.803 2.730 -8.427 1.00 94.81 163 GLU A C 1
ATOM 1345 O O . GLU A 1 163 ? 6.998 2.931 -8.668 1.00 94.81 163 GLU A O 1
ATOM 1350 N N . SER A 1 164 ? 5.395 2.089 -7.325 1.00 93.44 164 SER A N 1
ATOM 1351 C CA . SER A 1 164 ? 6.319 1.563 -6.312 1.00 93.44 164 SER A CA 1
ATOM 1352 C C . SER A 1 164 ? 7.295 0.552 -6.913 1.00 93.44 164 SER A C 1
ATOM 1354 O O . SER A 1 164 ? 8.503 0.634 -6.683 1.00 93.44 164 SER A O 1
ATOM 1356 N N . VAL A 1 165 ? 6.801 -0.384 -7.733 1.00 92.00 165 VAL A N 1
ATOM 1357 C CA . VAL A 1 165 ? 7.648 -1.385 -8.405 1.00 92.00 165 VAL A CA 1
ATOM 1358 C C . VAL A 1 165 ? 8.624 -0.720 -9.380 1.00 92.00 165 VAL A C 1
ATOM 1360 O O . VAL A 1 165 ? 9.804 -1.092 -9.421 1.00 92.00 165 VAL A O 1
ATOM 1363 N N . TYR A 1 166 ? 8.172 0.290 -10.129 1.00 91.75 166 TYR A N 1
ATOM 1364 C CA . TYR A 1 166 ? 9.031 1.086 -11.005 1.00 91.75 166 TYR A CA 1
ATOM 1365 C C . TYR A 1 166 ? 10.140 1.801 -10.218 1.00 91.75 166 TYR A C 1
ATOM 1367 O O . TYR A 1 166 ? 11.321 1.633 -10.541 1.00 91.75 166 TYR A O 1
ATOM 1375 N N . LYS A 1 167 ? 9.786 2.562 -9.171 1.00 90.94 167 LYS A N 1
ATOM 1376 C CA . LYS A 1 167 ? 10.734 3.312 -8.327 1.00 90.94 167 LYS A CA 1
ATOM 1377 C C . LYS A 1 167 ? 11.752 2.382 -7.683 1.00 90.94 167 LYS A C 1
ATOM 1379 O O . LYS A 1 167 ? 12.953 2.620 -7.815 1.00 90.94 167 LYS A O 1
ATOM 1384 N N . MET A 1 168 ? 11.286 1.286 -7.087 1.00 89.69 168 MET A N 1
ATOM 1385 C CA . MET A 1 168 ? 12.137 0.266 -6.478 1.00 89.69 168 MET A CA 1
ATOM 1386 C C . MET A 1 168 ? 13.143 -0.286 -7.491 1.00 89.69 168 MET A C 1
ATOM 1388 O O . MET A 1 168 ? 14.346 -0.286 -7.241 1.00 89.69 168 MET A O 1
ATOM 1392 N N . THR A 1 169 ? 12.681 -0.693 -8.675 1.00 86.81 169 THR A N 1
ATOM 1393 C CA . THR A 1 169 ? 13.568 -1.291 -9.682 1.00 86.81 169 THR A CA 1
ATOM 1394 C C . THR A 1 169 ? 14.568 -0.288 -10.252 1.00 86.81 169 THR A C 1
ATOM 1396 O O . THR A 1 169 ? 15.746 -0.605 -10.439 1.00 86.81 169 THR A O 1
ATOM 1399 N N . LYS A 1 170 ? 14.120 0.946 -10.498 1.00 88.00 170 LYS A N 1
ATOM 1400 C CA . LYS A 1 170 ? 14.977 2.053 -10.924 1.00 88.00 170 LYS A CA 1
ATOM 1401 C C . LYS A 1 170 ? 16.052 2.355 -9.882 1.00 88.00 170 LYS A C 1
ATOM 1403 O O . LYS A 1 170 ? 17.214 2.533 -10.248 1.00 88.00 170 LYS A O 1
ATOM 1408 N N . ASN A 1 171 ? 15.684 2.391 -8.604 1.00 88.75 171 ASN A N 1
ATOM 1409 C CA . ASN A 1 171 ? 16.599 2.710 -7.517 1.00 88.75 171 ASN A CA 1
ATOM 1410 C C . ASN A 1 171 ? 17.596 1.575 -7.248 1.00 88.75 171 ASN A C 1
ATOM 1412 O O . ASN A 1 171 ? 18.783 1.863 -7.102 1.00 88.75 171 ASN A O 1
ATOM 1416 N N . ILE A 1 172 ? 17.175 0.305 -7.297 1.00 86.94 172 ILE A N 1
ATOM 1417 C CA . ILE A 1 172 ? 18.092 -0.849 -7.235 1.00 86.94 172 ILE A CA 1
ATOM 1418 C C . ILE A 1 172 ? 19.219 -0.679 -8.252 1.00 86.94 172 ILE A C 1
ATOM 1420 O O . ILE A 1 172 ? 20.392 -0.756 -7.904 1.00 86.94 172 ILE A O 1
ATOM 1424 N N . ALA A 1 173 ? 18.890 -0.369 -9.501 1.00 85.06 173 ALA A N 1
ATOM 1425 C CA . ALA A 1 173 ? 19.915 -0.222 -10.522 1.00 85.06 173 ALA A CA 1
ATOM 1426 C C . ALA A 1 173 ? 20.741 1.052 -10.425 1.00 85.06 173 ALA A C 1
ATOM 1428 O O . ALA A 1 173 ? 21.948 1.012 -10.649 1.00 85.06 173 ALA A O 1
ATOM 1429 N N . LYS A 1 174 ? 20.110 2.177 -10.076 1.00 86.75 174 LYS A N 1
ATOM 1430 C CA . LYS A 1 174 ? 20.812 3.448 -9.887 1.00 86.75 174 LYS A CA 1
ATOM 1431 C C . LYS A 1 174 ? 21.881 3.345 -8.798 1.00 86.75 174 LYS A C 1
ATOM 1433 O O . LYS A 1 174 ? 22.931 3.964 -8.928 1.00 86.75 174 LYS A O 1
ATOM 1438 N N . TYR A 1 175 ? 21.615 2.578 -7.743 1.00 87.25 175 TYR A N 1
ATOM 1439 C CA . TYR A 1 175 ? 22.442 2.541 -6.539 1.00 87.25 175 TYR A CA 1
ATOM 1440 C C . TYR A 1 175 ? 23.283 1.267 -6.396 1.00 87.25 175 TYR A C 1
ATOM 1442 O O . TYR A 1 175 ? 23.592 0.885 -5.272 1.00 87.25 175 TYR A O 1
ATOM 1450 N N . GLY A 1 176 ? 23.684 0.635 -7.506 1.00 81.50 176 GLY A N 1
ATOM 1451 C CA . GLY A 1 176 ? 24.678 -0.452 -7.500 1.00 81.50 176 GLY A CA 1
ATOM 1452 C C . GLY A 1 176 ? 24.116 -1.875 -7.589 1.00 81.50 176 GLY A C 1
ATOM 1453 O O . GLY A 1 176 ? 24.821 -2.833 -7.294 1.00 81.50 176 GLY A O 1
ATOM 1454 N N . GLY A 1 177 ? 22.858 -2.045 -7.997 1.00 82.00 177 GLY A N 1
ATOM 1455 C CA . GLY A 1 177 ? 22.245 -3.358 -8.199 1.00 82.00 177 GLY A CA 1
ATOM 1456 C C . GLY A 1 177 ? 21.923 -4.090 -6.892 1.00 82.00 177 GLY A C 1
ATOM 1457 O O . GLY A 1 177 ? 21.630 -3.474 -5.869 1.00 82.00 177 GLY A O 1
ATOM 1458 N N . ASN A 1 178 ? 21.959 -5.425 -6.934 1.00 78.31 178 ASN A N 1
ATOM 1459 C CA . ASN A 1 178 ? 21.535 -6.296 -5.825 1.00 78.31 178 ASN A CA 1
ATOM 1460 C C . ASN A 1 178 ? 22.484 -6.295 -4.613 1.00 78.31 178 ASN A C 1
ATOM 1462 O O . ASN A 1 178 ? 22.116 -6.804 -3.560 1.00 78.31 178 ASN A O 1
ATOM 1466 N N . GLU A 1 179 ? 23.676 -5.723 -4.754 1.00 83.69 179 GLU A N 1
ATOM 1467 C CA . GLU A 1 179 ? 24.653 -5.542 -3.668 1.00 83.69 179 GLU A CA 1
ATOM 1468 C C . GLU A 1 179 ? 24.826 -4.060 -3.305 1.00 83.69 179 GLU A C 1
ATOM 1470 O O . GLU A 1 179 ? 25.592 -3.697 -2.416 1.00 83.69 179 GLU A O 1
ATOM 1475 N N . GLY A 1 180 ? 24.095 -3.192 -4.004 1.00 88.62 180 GLY A N 1
ATOM 1476 C CA . GLY A 1 180 ? 24.173 -1.754 -3.873 1.00 88.62 180 GLY A CA 1
ATOM 1477 C C . GLY A 1 180 ? 23.493 -1.199 -2.623 1.00 88.62 180 GLY A C 1
ATOM 1478 O O . GLY A 1 180 ? 22.816 -1.905 -1.870 1.00 88.62 180 GLY A O 1
ATOM 1479 N N . ALA A 1 181 ? 23.607 0.117 -2.434 1.00 90.94 181 ALA A N 1
ATOM 1480 C CA . ALA A 1 181 ? 23.082 0.807 -1.256 1.00 90.94 181 ALA A CA 1
ATOM 1481 C C . ALA A 1 181 ? 21.566 0.608 -1.076 1.00 90.94 181 ALA A C 1
ATOM 1483 O O . ALA A 1 181 ? 21.098 0.416 0.044 1.00 90.94 181 ALA A O 1
ATOM 1484 N N . TYR A 1 182 ? 20.799 0.574 -2.174 1.00 91.06 182 TYR A N 1
ATOM 1485 C CA . TYR A 1 182 ? 19.354 0.335 -2.110 1.00 91.06 182 TYR A CA 1
ATOM 1486 C C . TYR A 1 182 ? 19.014 -1.093 -1.661 1.00 91.06 182 TYR A C 1
ATOM 1488 O O . TYR A 1 182 ? 18.133 -1.289 -0.827 1.00 91.06 182 TYR A O 1
ATOM 1496 N N . ALA A 1 183 ? 19.731 -2.101 -2.166 1.00 89.81 183 ALA A N 1
ATOM 1497 C CA . ALA A 1 183 ? 19.544 -3.484 -1.734 1.00 89.81 183 ALA A CA 1
ATOM 1498 C C . ALA A 1 183 ? 19.940 -3.672 -0.261 1.00 89.81 183 ALA A C 1
ATOM 1500 O O . ALA A 1 183 ? 19.238 -4.350 0.493 1.00 89.81 183 ALA A O 1
ATOM 1501 N N . ASN A 1 184 ? 21.008 -3.003 0.185 1.00 94.19 184 ASN A N 1
ATOM 1502 C CA . ASN A 1 184 ? 21.366 -2.964 1.598 1.00 94.19 184 ASN A CA 1
ATOM 1503 C C . ASN A 1 184 ? 20.272 -2.298 2.453 1.00 94.19 184 ASN A C 1
ATOM 1505 O O . ASN A 1 184 ? 19.940 -2.819 3.515 1.00 94.19 184 ASN A O 1
ATOM 1509 N N . ALA A 1 185 ? 19.654 -1.211 1.985 1.00 95.44 185 ALA A N 1
ATOM 1510 C CA . ALA A 1 185 ? 18.530 -0.581 2.680 1.00 95.44 185 ALA A CA 1
ATOM 1511 C C . ALA A 1 185 ? 17.312 -1.517 2.795 1.00 95.44 185 ALA A C 1
ATOM 1513 O O . ALA A 1 185 ? 16.725 -1.632 3.870 1.00 95.44 185 ALA A O 1
ATOM 1514 N N . LEU A 1 186 ? 16.979 -2.273 1.740 1.00 94.00 186 LEU A N 1
ATOM 1515 C CA . LEU A 1 186 ? 15.945 -3.319 1.803 1.00 94.00 186 LEU A CA 1
ATOM 1516 C C . LEU A 1 186 ? 16.287 -4.408 2.835 1.00 94.00 186 LEU A C 1
ATOM 1518 O O . LEU A 1 186 ? 15.408 -4.883 3.553 1.00 94.00 186 LEU A O 1
ATOM 1522 N N . ARG A 1 187 ? 17.565 -4.790 2.950 1.00 95.38 187 ARG A N 1
ATOM 1523 C CA . ARG A 1 187 ? 18.027 -5.741 3.972 1.00 95.38 187 ARG A CA 1
ATOM 1524 C C . ARG A 1 187 ? 17.863 -5.179 5.385 1.00 95.38 187 ARG A C 1
ATOM 1526 O O . ARG A 1 187 ? 17.393 -5.906 6.253 1.00 95.38 187 ARG A O 1
ATOM 1533 N N . LEU A 1 188 ? 18.201 -3.907 5.607 1.00 97.50 188 LEU A N 1
ATOM 1534 C CA . LEU A 1 188 ? 18.004 -3.236 6.897 1.00 97.50 188 LEU A CA 1
ATOM 1535 C C . LEU A 1 188 ? 16.524 -3.198 7.298 1.00 97.50 188 LEU A C 1
ATOM 1537 O O . LEU A 1 188 ? 16.219 -3.484 8.450 1.00 97.50 188 LEU A O 1
ATOM 1541 N N . VAL A 1 189 ? 15.611 -2.950 6.349 1.00 96.44 189 VAL A N 1
ATOM 1542 C CA . VAL A 1 189 ? 14.157 -3.059 6.582 1.00 96.44 189 VAL A CA 1
ATOM 1543 C C . VAL A 1 189 ? 13.761 -4.462 7.049 1.00 96.44 189 VAL A C 1
ATOM 1545 O O . VAL A 1 189 ? 12.990 -4.607 7.990 1.00 96.44 189 VAL A O 1
ATOM 1548 N N . ASN A 1 190 ? 14.269 -5.516 6.409 1.00 94.75 190 ASN A N 1
ATOM 1549 C CA . ASN A 1 190 ? 13.918 -6.884 6.803 1.00 94.75 190 ASN A CA 1
ATOM 1550 C C . ASN A 1 190 ? 14.451 -7.239 8.200 1.00 94.75 190 ASN A C 1
ATOM 1552 O O . ASN A 1 190 ? 13.762 -7.911 8.970 1.00 94.75 190 ASN A O 1
ATOM 1556 N N . ILE A 1 191 ? 15.661 -6.776 8.533 1.00 97.69 191 ILE A N 1
ATOM 1557 C CA . ILE A 1 191 ? 16.241 -6.954 9.870 1.00 97.69 191 ILE A CA 1
ATOM 1558 C C . ILE A 1 191 ? 15.380 -6.232 10.907 1.00 97.69 191 ILE A C 1
ATOM 1560 O O . ILE A 1 191 ? 14.988 -6.851 11.891 1.00 97.69 191 ILE A O 1
ATOM 1564 N N . SER A 1 192 ? 15.016 -4.971 10.665 1.00 97.38 192 SER A N 1
ATOM 1565 C CA . SER A 1 192 ? 14.218 -4.203 11.620 1.00 97.38 192 SER A CA 1
ATOM 1566 C C . SER A 1 192 ? 12.802 -4.754 11.799 1.00 97.38 192 SER A C 1
ATOM 1568 O O . SER A 1 192 ? 12.307 -4.779 12.920 1.00 97.38 192 SER A O 1
ATOM 1570 N N . ILE A 1 193 ? 12.167 -5.283 10.748 1.00 93.56 193 ILE A N 1
ATOM 1571 C CA . ILE A 1 193 ? 10.883 -6.000 10.874 1.00 93.56 193 ILE A CA 1
ATOM 1572 C C . ILE A 1 193 ? 11.035 -7.249 11.752 1.00 93.56 193 ILE A C 1
ATOM 1574 O O . ILE A 1 193 ? 10.185 -7.509 12.601 1.00 93.56 193 ILE A O 1
ATOM 1578 N N . THR A 1 194 ? 12.118 -8.010 11.572 1.00 95.50 194 THR A N 1
ATOM 1579 C CA . THR A 1 194 ? 12.398 -9.191 12.407 1.00 95.50 194 THR A CA 1
ATOM 1580 C C . THR A 1 194 ? 12.569 -8.782 13.871 1.00 95.50 194 THR A C 1
ATOM 1582 O O . THR A 1 194 ? 11.920 -9.349 14.741 1.00 95.50 194 THR A O 1
ATOM 1585 N N . GLN A 1 195 ? 13.337 -7.721 14.131 1.00 97.50 195 GLN A N 1
ATOM 1586 C CA . GLN A 1 195 ? 13.526 -7.164 15.473 1.00 97.50 195 GLN A CA 1
ATOM 1587 C C . GLN A 1 195 ? 12.205 -6.694 16.105 1.00 97.50 195 GLN A C 1
ATOM 1589 O O . GLN A 1 195 ? 11.964 -6.970 17.276 1.00 97.50 195 GLN A O 1
ATOM 1594 N N . VAL A 1 196 ? 11.304 -6.056 15.344 1.00 94.56 196 VAL A N 1
ATOM 1595 C CA . VAL A 1 196 ? 9.956 -5.704 15.835 1.00 94.56 196 VAL A CA 1
ATOM 1596 C C . VAL A 1 196 ? 9.169 -6.952 16.244 1.00 94.56 196 VAL A C 1
ATOM 1598 O O . VAL A 1 196 ? 8.563 -6.958 17.315 1.00 94.56 196 VAL A O 1
ATOM 1601 N N . ASN A 1 197 ? 9.198 -8.016 15.436 1.00 91.50 197 ASN A N 1
ATOM 1602 C CA . ASN A 1 197 ? 8.516 -9.274 15.760 1.00 91.50 197 ASN A CA 1
ATOM 1603 C C . ASN A 1 197 ? 9.094 -9.939 17.021 1.00 91.50 197 ASN A C 1
ATOM 1605 O O . ASN A 1 197 ? 8.342 -10.491 17.826 1.00 91.50 197 ASN A O 1
ATOM 1609 N N . ASP A 1 198 ? 10.403 -9.804 17.233 1.00 95.81 198 ASP A N 1
ATOM 1610 C CA . ASP A 1 198 ? 11.119 -10.274 18.424 1.00 95.81 198 ASP A CA 1
ATOM 1611 C C . ASP A 1 198 ? 11.014 -9.302 19.619 1.00 95.81 198 ASP A C 1
ATOM 1613 O O . ASP A 1 198 ? 11.619 -9.527 20.668 1.00 95.81 198 ASP A O 1
ATOM 1617 N N . LYS A 1 199 ? 10.211 -8.233 19.491 1.00 96.06 199 LYS A N 1
ATOM 1618 C CA . LYS A 1 199 ? 9.981 -7.177 20.497 1.00 96.06 199 LYS A CA 1
ATOM 1619 C C . LYS A 1 199 ? 11.230 -6.356 20.865 1.00 96.06 199 LYS A C 1
ATOM 1621 O O . LYS A 1 199 ? 11.248 -5.694 21.900 1.00 96.06 199 LYS A O 1
ATOM 1626 N N . GLN A 1 200 ? 12.243 -6.359 20.003 1.00 97.69 200 GLN A N 1
ATOM 1627 C CA . GLN A 1 200 ? 13.473 -5.557 20.076 1.00 97.69 200 GLN A CA 1
ATOM 1628 C C . GLN A 1 200 ? 13.257 -4.194 19.397 1.00 97.69 200 GLN A C 1
ATOM 1630 O O . GLN A 1 200 ? 13.781 -3.907 18.318 1.00 97.69 200 GLN A O 1
ATOM 1635 N N . TYR A 1 201 ? 12.367 -3.376 19.965 1.00 96.62 201 TYR A N 1
ATOM 1636 C CA . TYR A 1 201 ? 11.873 -2.165 19.298 1.00 96.62 201 TYR A CA 1
ATOM 1637 C C . TYR A 1 201 ? 12.924 -1.053 19.172 1.00 96.62 201 TYR A C 1
ATOM 1639 O O . TYR A 1 201 ? 12.930 -0.331 18.174 1.00 96.62 201 TYR A O 1
ATOM 1647 N N . GLU A 1 202 ? 13.810 -0.918 20.160 1.00 97.44 202 GLU A N 1
ATOM 1648 C CA . GLU A 1 202 ? 14.894 0.068 20.139 1.00 97.44 202 GLU A CA 1
ATOM 1649 C C . GLU A 1 202 ? 15.924 -0.292 19.064 1.00 97.44 202 GLU A C 1
ATOM 1651 O O . GLU A 1 202 ? 16.234 0.526 18.200 1.00 97.44 202 GLU A O 1
ATOM 1656 N N . GLU A 1 203 ? 16.355 -1.552 19.017 1.00 98.12 203 GLU A N 1
ATOM 1657 C CA . GLU A 1 203 ? 17.297 -2.052 18.018 1.00 98.12 203 GLU A CA 1
ATOM 1658 C C . GLU A 1 203 ? 16.715 -1.989 16.600 1.00 98.12 203 GLU A C 1
ATOM 1660 O O . GLU A 1 203 ? 17.438 -1.690 15.642 1.00 98.12 203 GLU A O 1
ATOM 1665 N N . ALA A 1 204 ? 15.405 -2.223 16.452 1.00 97.81 204 ALA A N 1
ATOM 1666 C CA . ALA A 1 204 ? 14.696 -2.026 15.191 1.00 97.81 204 ALA A CA 1
ATOM 1667 C C . ALA A 1 204 ? 14.744 -0.562 14.734 1.00 97.81 204 ALA A C 1
ATOM 1669 O O . ALA A 1 204 ? 15.005 -0.285 13.556 1.00 97.81 204 ALA A O 1
ATOM 1670 N N . TRP A 1 205 ? 14.517 0.374 15.662 1.00 97.56 205 TRP A N 1
ATOM 1671 C CA . TRP A 1 205 ? 14.579 1.809 15.400 1.00 97.56 205 TRP A CA 1
ATOM 1672 C C . TRP A 1 205 ? 15.997 2.265 15.036 1.00 97.56 205 TRP A C 1
ATOM 1674 O O . TRP A 1 205 ? 16.189 2.992 14.060 1.00 97.56 205 TRP A O 1
ATOM 1684 N N . GLU A 1 206 ? 17.016 1.802 15.752 1.00 97.75 206 GLU A N 1
ATOM 1685 C CA . GLU A 1 206 ? 18.408 2.080 15.393 1.00 97.75 206 GLU A CA 1
ATOM 1686 C C . GLU A 1 206 ? 18.763 1.504 14.020 1.00 97.75 206 GLU A C 1
ATOM 1688 O O . GLU A 1 206 ? 19.431 2.153 13.217 1.00 97.75 206 GLU A O 1
ATOM 1693 N N . THR A 1 207 ? 18.296 0.291 13.717 1.00 98.12 207 THR A N 1
ATOM 1694 C CA . THR A 1 207 ? 18.602 -0.393 12.458 1.00 98.12 207 THR A CA 1
ATOM 1695 C C . THR A 1 207 ? 17.978 0.303 11.256 1.00 98.12 207 THR A C 1
ATOM 1697 O O . THR A 1 207 ? 18.661 0.475 10.245 1.00 98.12 207 THR A O 1
ATOM 1700 N N . ILE A 1 208 ? 16.723 0.755 11.345 1.00 97.00 208 ILE A N 1
ATOM 1701 C CA . ILE A 1 208 ? 16.092 1.474 10.229 1.00 97.00 208 ILE A CA 1
ATOM 1702 C C . ILE A 1 208 ? 16.742 2.840 9.983 1.00 97.00 208 ILE A C 1
ATOM 1704 O O . ILE A 1 208 ? 16.866 3.260 8.834 1.00 97.00 208 ILE A O 1
ATOM 1708 N N . ASN A 1 209 ? 17.239 3.501 11.030 1.00 95.81 209 ASN A N 1
ATOM 1709 C CA . ASN A 1 209 ? 17.941 4.779 10.896 1.00 95.81 209 ASN A CA 1
ATOM 1710 C C . ASN A 1 209 ? 19.385 4.640 10.374 1.00 95.81 209 ASN A C 1
ATOM 1712 O O . ASN A 1 209 ? 20.028 5.654 10.119 1.00 95.81 209 ASN A O 1
ATOM 1716 N N . LYS A 1 210 ? 19.888 3.414 10.149 1.00 96.88 210 LYS A N 1
ATOM 1717 C CA . LYS A 1 210 ? 21.139 3.170 9.400 1.00 96.88 210 LYS A CA 1
ATOM 1718 C C . LYS A 1 210 ? 20.954 3.274 7.882 1.00 96.88 210 LYS A C 1
ATOM 1720 O O . LYS A 1 210 ? 21.935 3.176 7.149 1.00 96.88 210 LYS A O 1
ATOM 1725 N N . ILE A 1 211 ? 19.721 3.417 7.388 1.00 96.12 211 ILE A N 1
ATOM 1726 C CA . ILE A 1 211 ? 19.474 3.676 5.967 1.00 96.12 211 ILE A CA 1
ATOM 1727 C C . ILE A 1 211 ? 19.990 5.075 5.623 1.00 96.12 211 ILE A C 1
ATOM 1729 O O . ILE A 1 211 ? 19.676 6.050 6.300 1.00 96.12 211 ILE A O 1
ATOM 1733 N N . GLU A 1 212 ? 20.75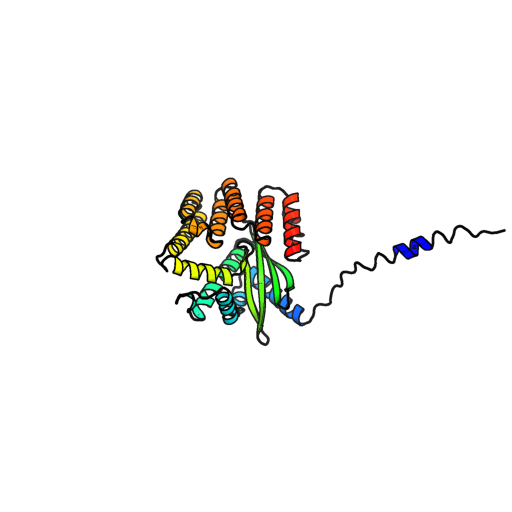1 5.165 4.534 1.00 93.06 212 GLU A N 1
ATOM 1734 C CA . GLU A 1 212 ? 21.311 6.424 4.048 1.00 93.06 212 GLU A CA 1
ATOM 1735 C C . GLU A 1 212 ? 20.228 7.508 3.856 1.00 93.06 212 GLU A C 1
ATOM 1737 O O . GLU A 1 212 ? 19.196 7.228 3.233 1.00 93.06 212 GLU A O 1
ATOM 1742 N N . PRO A 1 213 ? 20.451 8.766 4.291 1.00 90.19 213 PRO A N 1
ATOM 1743 C CA . PRO A 1 213 ? 19.426 9.814 4.254 1.00 90.19 213 PRO A CA 1
ATOM 1744 C C . PRO A 1 213 ? 18.808 10.059 2.873 1.00 90.19 213 PRO A C 1
ATOM 1746 O O . PRO A 1 213 ? 17.609 10.293 2.757 1.00 90.19 213 PRO A O 1
ATOM 1749 N N . TYR A 1 214 ? 19.594 9.953 1.798 1.00 89.69 214 TYR A N 1
ATOM 1750 C CA . TYR A 1 214 ? 19.077 10.140 0.438 1.00 89.69 214 TYR A CA 1
ATOM 1751 C C . TYR A 1 214 ? 18.144 9.005 -0.014 1.00 89.69 214 TYR A C 1
ATOM 1753 O O . TYR A 1 214 ? 17.336 9.211 -0.920 1.00 89.69 214 TYR A O 1
ATOM 1761 N N . LEU A 1 215 ? 18.254 7.816 0.591 1.00 92.00 215 LEU A N 1
ATOM 1762 C CA . LEU A 1 215 ? 17.329 6.703 0.379 1.00 92.00 215 LEU A CA 1
ATOM 1763 C C . LEU A 1 215 ? 16.084 6.856 1.244 1.00 92.00 215 LEU A C 1
ATOM 1765 O O . LEU A 1 215 ? 15.003 6.515 0.784 1.00 92.00 215 LEU A O 1
ATOM 1769 N N . LEU A 1 216 ? 16.198 7.446 2.436 1.00 87.31 216 LEU A N 1
ATOM 1770 C CA . LEU A 1 216 ? 15.038 7.797 3.259 1.00 87.31 216 LEU A CA 1
ATOM 1771 C C . LEU A 1 216 ? 14.101 8.806 2.580 1.00 87.31 216 LEU A C 1
ATOM 1773 O O . LEU A 1 216 ? 13.003 9.014 3.063 1.00 87.31 216 LEU A O 1
ATOM 1777 N N . ASN A 1 217 ? 14.449 9.395 1.439 1.00 87.44 217 ASN A N 1
ATOM 1778 C CA . ASN A 1 217 ? 13.477 10.158 0.656 1.00 87.44 217 ASN A CA 1
ATOM 1779 C C . ASN A 1 217 ? 12.482 9.265 -0.110 1.00 87.44 217 ASN A C 1
ATOM 1781 O O . ASN A 1 217 ? 11.509 9.786 -0.635 1.00 87.44 217 ASN A O 1
ATOM 1785 N N . ASP A 1 218 ? 12.690 7.948 -0.196 1.00 90.69 218 ASP A N 1
ATOM 1786 C CA . ASP A 1 218 ? 11.776 7.000 -0.847 1.00 90.69 218 ASP A CA 1
ATOM 1787 C C . ASP A 1 218 ? 10.575 6.666 0.064 1.00 90.69 218 ASP A C 1
ATOM 1789 O O . ASP A 1 218 ? 10.744 6.306 1.235 1.00 90.69 218 ASP A O 1
ATOM 1793 N N . ASN A 1 219 ? 9.361 6.748 -0.498 1.00 91.12 219 ASN A N 1
ATOM 1794 C CA . ASN A 1 219 ? 8.091 6.410 0.157 1.00 91.12 219 ASN A CA 1
ATOM 1795 C C . ASN A 1 219 ? 8.135 5.064 0.887 1.00 91.12 219 ASN A C 1
ATOM 1797 O O . ASN A 1 219 ? 7.646 4.934 2.013 1.00 91.12 219 ASN A O 1
ATOM 1801 N N . TYR A 1 220 ? 8.737 4.048 0.267 1.00 91.69 220 TYR A N 1
ATOM 1802 C CA . TYR A 1 220 ? 8.814 2.722 0.860 1.00 91.69 220 TYR A CA 1
ATOM 1803 C C . TYR A 1 220 ? 9.597 2.744 2.177 1.00 91.69 220 TYR A C 1
ATOM 1805 O O . TYR A 1 220 ? 9.125 2.222 3.183 1.00 91.69 220 TYR A O 1
ATOM 1813 N N . PHE A 1 221 ? 10.766 3.385 2.221 1.00 94.56 221 PHE A N 1
ATOM 1814 C CA . PHE A 1 221 ? 11.570 3.401 3.444 1.00 94.56 221 PHE A CA 1
ATOM 1815 C C . PHE A 1 221 ? 10.953 4.278 4.537 1.00 94.56 221 PHE A C 1
ATOM 1817 O O . PHE A 1 221 ? 10.980 3.884 5.704 1.00 94.56 221 PHE A O 1
ATOM 1824 N N . GLN A 1 222 ? 10.324 5.402 4.181 1.00 93.44 222 GLN A N 1
ATOM 1825 C CA . GLN A 1 222 ? 9.622 6.242 5.159 1.00 93.44 222 GLN A CA 1
ATOM 1826 C C . GLN A 1 222 ? 8.434 5.528 5.794 1.00 93.44 222 GLN A C 1
ATOM 1828 O O . GLN A 1 222 ? 8.294 5.536 7.015 1.00 93.44 222 GLN A O 1
ATOM 1833 N N . THR A 1 223 ? 7.616 4.834 5.001 1.00 92.06 223 THR A N 1
ATOM 1834 C CA . THR A 1 223 ? 6.479 4.079 5.550 1.00 92.06 223 THR A CA 1
ATOM 1835 C C . THR A 1 223 ? 6.932 2.966 6.496 1.00 92.06 223 THR A C 1
ATOM 1837 O O . THR A 1 223 ? 6.308 2.761 7.539 1.00 92.06 223 THR A O 1
ATOM 1840 N N . LYS A 1 224 ? 8.060 2.296 6.214 1.00 94.12 224 LYS A N 1
ATOM 1841 C CA . LYS A 1 224 ? 8.658 1.321 7.145 1.00 94.12 224 LYS A CA 1
ATOM 1842 C C . LYS A 1 224 ? 9.224 1.979 8.400 1.00 94.12 224 LYS A C 1
ATOM 1844 O O . LYS A 1 224 ? 8.996 1.467 9.493 1.00 94.12 224 LYS A O 1
ATOM 1849 N N . ARG A 1 225 ? 9.885 3.132 8.276 1.00 94.88 225 ARG A N 1
ATOM 1850 C CA . ARG A 1 225 ? 10.358 3.924 9.423 1.00 94.88 225 ARG A CA 1
ATOM 1851 C C . ARG A 1 225 ? 9.200 4.348 10.330 1.00 94.88 225 ARG A C 1
ATOM 1853 O O . ARG A 1 225 ? 9.300 4.176 11.541 1.00 94.88 225 ARG A O 1
ATOM 1860 N N . ILE A 1 226 ? 8.086 4.811 9.762 1.00 93.31 226 ILE A N 1
ATOM 1861 C CA . ILE A 1 226 ? 6.862 5.140 10.509 1.00 93.31 226 ILE A CA 1
ATOM 1862 C C . ILE A 1 226 ? 6.303 3.904 11.224 1.00 93.31 226 ILE A C 1
ATOM 1864 O O . ILE A 1 226 ? 5.981 3.980 12.409 1.00 93.31 226 ILE A O 1
ATOM 1868 N N . ALA A 1 227 ? 6.210 2.762 10.536 1.00 90.56 227 ALA A N 1
ATOM 1869 C CA . ALA A 1 227 ? 5.704 1.525 11.131 1.00 90.56 227 ALA A CA 1
ATOM 1870 C C . ALA A 1 227 ? 6.563 1.050 12.317 1.00 90.56 227 ALA A C 1
ATOM 1872 O O . ALA A 1 227 ? 6.021 0.646 13.338 1.00 90.56 227 ALA A O 1
ATOM 1873 N N . ILE A 1 228 ? 7.890 1.161 12.227 1.00 93.81 228 ILE A N 1
ATOM 1874 C CA . ILE A 1 228 ? 8.801 0.798 13.325 1.00 93.81 228 ILE A CA 1
ATOM 1875 C C . ILE A 1 228 ? 8.685 1.794 14.482 1.00 93.81 228 ILE A C 1
ATOM 1877 O O . ILE A 1 228 ? 8.602 1.391 15.641 1.00 93.81 228 ILE A O 1
ATOM 1881 N N . ALA A 1 229 ? 8.607 3.094 14.182 1.00 93.75 229 ALA A N 1
ATOM 1882 C CA . ALA A 1 229 ? 8.400 4.120 15.199 1.00 93.75 229 ALA A CA 1
ATOM 1883 C C . ALA A 1 229 ? 7.096 3.894 15.984 1.00 93.75 229 ALA A C 1
ATOM 1885 O O . ALA A 1 229 ? 7.067 4.091 17.199 1.00 93.75 229 ALA A O 1
ATOM 1886 N N . ASN A 1 230 ? 6.039 3.430 15.303 1.00 90.38 230 ASN A N 1
ATOM 1887 C CA . ASN A 1 230 ? 4.747 3.093 15.905 1.00 90.38 230 ASN A CA 1
ATOM 1888 C C . ASN A 1 230 ? 4.874 2.047 17.021 1.00 90.38 230 ASN A C 1
ATOM 1890 O O . ASN A 1 230 ? 4.215 2.180 18.054 1.00 90.38 230 ASN A O 1
ATOM 1894 N N . SER A 1 231 ? 5.724 1.038 16.802 1.00 89.19 231 SER A N 1
ATOM 1895 C CA . SER A 1 231 ? 5.981 -0.065 17.733 1.00 89.19 231 SER A CA 1
ATOM 1896 C C . SER A 1 231 ? 6.880 0.324 18.908 1.00 89.19 231 SER A C 1
ATOM 1898 O O . SER A 1 231 ? 6.850 -0.353 19.930 1.00 89.19 231 SER A O 1
ATOM 1900 N N . TYR A 1 232 ? 7.666 1.399 18.779 1.00 92.00 232 TYR A N 1
ATOM 1901 C CA . TYR A 1 232 ? 8.646 1.801 19.789 1.00 92.00 232 TYR A CA 1
ATOM 1902 C C . TYR A 1 232 ? 8.166 2.950 20.689 1.00 92.00 232 TYR A C 1
ATOM 1904 O O . TYR A 1 232 ? 8.119 2.802 21.908 1.00 92.00 232 TYR A O 1
ATOM 1912 N N . SER A 1 233 ? 7.802 4.106 20.116 1.00 92.12 233 SER A N 1
ATOM 1913 C CA . SER A 1 233 ? 7.484 5.315 20.892 1.00 92.12 233 SER A CA 1
ATOM 1914 C C . SER A 1 233 ? 6.496 6.233 20.176 1.00 92.12 233 SER A C 1
ATOM 1916 O O . SER A 1 233 ? 6.670 6.580 19.010 1.00 92.12 233 SER A O 1
ATOM 1918 N N . GLY A 1 234 ? 5.481 6.718 20.902 1.00 88.75 234 GLY A N 1
ATOM 1919 C CA . GLY A 1 234 ? 4.508 7.682 20.372 1.00 88.75 234 GLY A CA 1
ATOM 1920 C C . GLY A 1 234 ? 5.121 9.016 19.931 1.00 88.75 234 GLY A C 1
ATOM 1921 O O . GLY A 1 234 ? 4.643 9.613 18.963 1.00 88.75 234 GLY A O 1
ATOM 1922 N N . GLN A 1 235 ? 6.199 9.455 20.588 1.00 92.62 235 GLN A N 1
ATOM 1923 C CA . GLN A 1 235 ? 6.930 10.662 20.198 1.00 92.62 235 GLN A CA 1
ATOM 1924 C C . GLN A 1 235 ? 7.642 10.456 18.858 1.00 92.62 235 GLN A C 1
ATOM 1926 O O . GLN A 1 235 ? 7.451 11.248 17.936 1.00 92.62 235 GLN A O 1
ATOM 1931 N N . LEU A 1 236 ? 8.407 9.367 18.730 1.00 93.75 236 LEU A N 1
ATOM 1932 C CA . LEU A 1 236 ? 9.126 9.044 17.494 1.00 93.75 236 LEU A CA 1
ATOM 1933 C C . LEU A 1 236 ? 8.167 8.758 16.341 1.00 93.75 236 LEU A C 1
ATOM 1935 O O . LEU A 1 236 ? 8.438 9.145 15.211 1.00 93.75 236 LEU A O 1
ATOM 1939 N N . TYR A 1 237 ? 7.021 8.142 16.622 1.00 92.19 237 TYR A N 1
ATOM 1940 C CA . TYR A 1 237 ? 5.968 7.935 15.636 1.00 92.19 237 TYR A CA 1
ATOM 1941 C C . TYR A 1 237 ? 5.437 9.254 15.074 1.00 92.19 237 TYR A C 1
ATOM 1943 O O . TYR A 1 237 ? 5.358 9.428 13.858 1.00 92.19 237 TYR A O 1
ATOM 1951 N N . SER A 1 238 ? 5.122 10.206 15.957 1.00 91.25 238 SER A N 1
ATOM 1952 C CA . SER A 1 238 ? 4.632 11.526 15.550 1.00 91.25 238 SER A CA 1
ATOM 1953 C C . SER A 1 238 ? 5.684 12.292 14.749 1.00 91.25 238 SER A C 1
ATOM 1955 O O . SER A 1 238 ? 5.362 12.902 13.733 1.00 91.25 238 SER A O 1
ATOM 1957 N N . GLN A 1 239 ? 6.950 12.210 15.168 1.00 93.31 239 GLN A N 1
ATOM 1958 C CA . GLN A 1 239 ? 8.069 12.794 14.437 1.00 93.31 239 GLN A CA 1
ATOM 1959 C C . GLN A 1 239 ? 8.229 12.165 13.048 1.00 93.31 239 GLN A C 1
ATOM 1961 O O . GLN A 1 239 ? 8.276 12.892 12.064 1.00 93.31 239 GLN A O 1
ATOM 1966 N N . ALA A 1 240 ? 8.248 10.833 12.947 1.00 93.88 240 ALA A N 1
ATOM 1967 C CA . ALA A 1 240 ? 8.409 10.134 11.675 1.00 93.88 240 ALA A CA 1
ATOM 1968 C C . ALA A 1 240 ? 7.285 10.468 10.683 1.00 93.88 240 ALA A C 1
ATOM 1970 O O . ALA A 1 240 ? 7.548 10.616 9.492 1.00 93.88 240 ALA A O 1
ATOM 1971 N N . ILE A 1 241 ? 6.047 10.629 11.167 1.00 93.19 241 ILE A N 1
ATOM 1972 C CA . ILE A 1 241 ? 4.942 11.091 10.323 1.00 93.19 241 ILE A CA 1
ATOM 1973 C C . ILE A 1 241 ? 5.168 12.531 9.865 1.00 93.19 241 ILE A C 1
ATOM 1975 O O . ILE A 1 241 ? 5.022 12.801 8.680 1.00 93.19 241 ILE A O 1
ATOM 1979 N N . ASN A 1 242 ? 5.530 13.451 10.760 1.00 92.62 242 ASN A N 1
ATOM 1980 C CA . ASN A 1 242 ? 5.753 14.847 10.379 1.00 92.62 242 ASN A CA 1
ATOM 1981 C C . ASN A 1 242 ? 6.901 14.993 9.366 1.00 92.62 242 ASN A C 1
ATOM 1983 O O . ASN A 1 242 ? 6.740 15.710 8.382 1.00 92.62 242 ASN A O 1
ATOM 1987 N N . ASP A 1 243 ? 8.006 14.262 9.557 1.00 92.56 243 ASP A N 1
ATOM 1988 C CA . ASP A 1 243 ? 9.117 14.200 8.598 1.00 92.56 243 ASP A CA 1
ATOM 1989 C C . ASP A 1 243 ? 8.614 13.753 7.213 1.00 92.56 243 ASP A C 1
ATOM 1991 O O . ASP A 1 243 ? 8.954 14.341 6.185 1.00 92.56 243 ASP A O 1
ATOM 1995 N N . PHE A 1 244 ? 7.772 12.716 7.180 1.00 92.56 244 PHE A N 1
ATOM 1996 C CA . PHE A 1 244 ? 7.207 12.192 5.942 1.00 92.56 244 PHE A CA 1
ATOM 1997 C C . PHE A 1 244 ? 6.230 13.170 5.285 1.00 92.56 244 PHE A C 1
ATOM 1999 O O . PHE A 1 244 ? 6.282 13.381 4.075 1.00 92.56 244 PHE A O 1
ATOM 2006 N N . LEU A 1 245 ? 5.372 13.820 6.070 1.00 91.75 245 LEU A N 1
ATOM 2007 C CA . LEU A 1 245 ? 4.435 14.811 5.555 1.00 91.75 245 LEU A CA 1
ATOM 2008 C C . LEU A 1 245 ? 5.148 16.035 4.968 1.00 91.75 245 LEU A C 1
ATOM 2010 O O . LEU A 1 245 ? 4.663 16.574 3.977 1.00 91.75 245 LEU A O 1
ATOM 2014 N N . GLU A 1 246 ? 6.294 16.450 5.507 1.00 92.75 246 GLU A N 1
ATOM 2015 C CA . GLU A 1 246 ? 7.070 17.555 4.929 1.00 92.75 246 GLU A CA 1
ATOM 2016 C C . GLU A 1 246 ? 7.655 17.180 3.557 1.00 92.75 246 GLU A C 1
ATOM 2018 O O . GLU A 1 246 ? 7.553 17.950 2.599 1.00 92.75 246 GLU A O 1
ATOM 2023 N N . LEU A 1 247 ? 8.197 15.962 3.424 1.00 91.44 247 LEU A N 1
ATOM 2024 C CA . LEU A 1 247 ? 8.732 15.453 2.153 1.00 91.44 247 LEU A CA 1
ATOM 2025 C C . LEU A 1 247 ? 7.664 15.370 1.052 1.00 91.44 247 LEU A C 1
ATOM 2027 O O . LEU A 1 247 ? 7.974 15.547 -0.127 1.00 91.44 247 LEU A O 1
ATOM 2031 N N . TYR A 1 248 ? 6.410 15.124 1.434 1.00 90.44 248 TYR A N 1
ATOM 2032 C CA . TYR A 1 248 ? 5.292 14.883 0.522 1.00 90.44 248 TYR A CA 1
ATOM 2033 C C . TYR A 1 248 ? 4.142 15.879 0.715 1.00 90.44 248 TYR A C 1
ATOM 2035 O O . TYR A 1 248 ? 2.965 15.525 0.591 1.00 90.44 248 TYR A O 1
ATOM 2043 N N . LYS A 1 249 ? 4.469 17.144 0.999 1.00 90.88 249 LYS A N 1
ATOM 2044 C CA . LYS A 1 249 ? 3.492 18.217 1.263 1.00 90.88 249 LYS A CA 1
ATOM 2045 C C . LYS A 1 249 ? 2.470 18.453 0.145 1.00 90.88 249 LYS A C 1
ATOM 2047 O O . LYS A 1 249 ? 1.344 18.843 0.425 1.00 90.88 249 LYS A O 1
ATOM 2052 N N . GLU A 1 250 ? 2.837 18.141 -1.097 1.00 89.25 250 GLU A N 1
ATOM 2053 C CA . GLU A 1 250 ? 1.973 18.297 -2.276 1.00 89.25 250 GLU A CA 1
ATOM 2054 C C . GLU A 1 250 ? 1.013 17.106 -2.491 1.00 89.25 250 GLU A C 1
ATOM 2056 O O . GLU A 1 250 ? 0.110 17.176 -3.322 1.00 89.25 250 GLU A O 1
ATOM 2061 N N . ASN A 1 251 ? 1.184 15.990 -1.768 1.00 87.94 251 ASN A N 1
ATOM 2062 C CA . ASN A 1 251 ? 0.314 14.818 -1.896 1.00 87.94 251 ASN A CA 1
ATOM 2063 C C . ASN A 1 251 ? -0.869 14.912 -0.923 1.00 87.94 251 ASN A C 1
ATOM 2065 O O . ASN A 1 251 ? -0.839 14.352 0.171 1.00 87.94 251 ASN A O 1
ATOM 2069 N N . GLU A 1 252 ? -1.931 15.606 -1.331 1.00 86.19 252 GLU A N 1
ATOM 2070 C CA . GLU A 1 252 ? -3.122 15.856 -0.504 1.00 86.19 252 GLU A CA 1
ATOM 2071 C C . GLU A 1 252 ? -3.721 14.578 0.117 1.00 86.19 252 GLU A C 1
ATOM 2073 O O . GLU A 1 252 ? -4.035 14.552 1.309 1.00 86.19 252 GLU A O 1
ATOM 207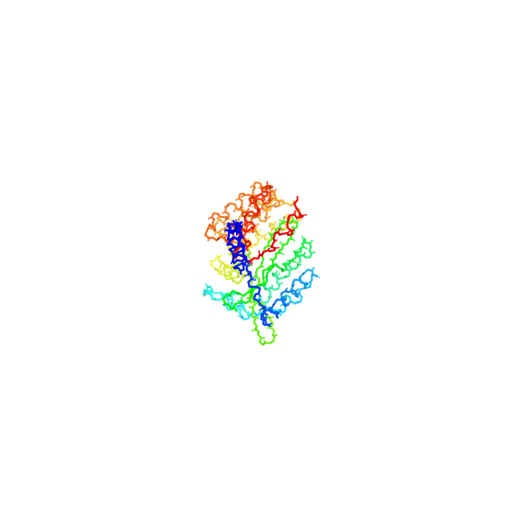8 N N . LYS A 1 253 ? -3.820 13.482 -0.652 1.00 83.12 253 LYS A N 1
ATOM 2079 C CA . LYS A 1 253 ? -4.355 12.197 -0.160 1.00 83.12 253 LYS A CA 1
ATOM 2080 C C . LYS A 1 253 ? -3.508 11.634 0.981 1.00 83.12 253 LYS A C 1
ATOM 2082 O O . LYS A 1 253 ? -4.052 11.182 1.989 1.00 83.12 253 LYS A O 1
ATOM 2087 N N . LEU A 1 254 ? -2.187 11.683 0.829 1.00 86.56 254 LEU A N 1
ATOM 2088 C CA . LEU A 1 254 ? -1.232 11.235 1.838 1.00 86.56 254 LEU A CA 1
ATOM 2089 C C . LEU A 1 254 ? -1.273 12.123 3.089 1.00 86.56 254 LEU A C 1
ATOM 2091 O O . LEU A 1 254 ? -1.296 11.610 4.209 1.00 86.56 254 LEU A O 1
ATOM 2095 N N . GLN A 1 255 ? -1.346 13.445 2.894 1.00 87.88 255 GLN A N 1
ATOM 2096 C CA . GLN A 1 255 ? -1.478 14.425 3.974 1.00 87.88 255 GLN A CA 1
ATOM 2097 C C . GLN A 1 255 ? -2.699 14.128 4.842 1.00 87.88 255 GLN A C 1
ATOM 2099 O O . GLN A 1 255 ? -2.594 14.036 6.065 1.00 87.88 255 GLN A O 1
ATOM 2104 N N . LEU A 1 256 ? -3.861 13.951 4.214 1.00 84.75 256 LEU A N 1
ATOM 2105 C CA . LEU A 1 256 ? -5.111 13.691 4.922 1.00 84.75 256 LEU A CA 1
ATOM 2106 C C . LEU A 1 256 ? -5.105 12.336 5.625 1.00 84.75 256 LEU A C 1
ATOM 2108 O O . LEU A 1 256 ? -5.534 12.251 6.777 1.00 84.75 256 LEU A O 1
ATOM 2112 N N . TYR A 1 257 ? -4.560 11.303 4.977 1.00 87.38 257 TYR A N 1
ATOM 2113 C CA . TYR A 1 257 ? -4.406 9.982 5.580 1.00 87.38 257 TYR A CA 1
ATOM 2114 C C . TYR A 1 257 ? -3.603 10.045 6.889 1.00 87.38 257 TYR A C 1
ATOM 2116 O O . TYR A 1 257 ? -4.098 9.645 7.945 1.00 87.38 257 TYR A O 1
ATOM 2124 N N . TYR A 1 258 ? -2.392 10.603 6.858 1.00 88.75 258 TYR A N 1
ATOM 2125 C CA . TYR A 1 258 ? -1.525 10.629 8.037 1.00 88.75 258 TYR A CA 1
ATOM 2126 C C . TYR A 1 258 ? -1.980 11.623 9.110 1.00 88.75 258 TYR A C 1
ATOM 2128 O O . TYR A 1 258 ? -1.822 11.336 10.299 1.00 88.75 258 TYR A O 1
ATOM 2136 N N . LYS A 1 259 ? -2.627 12.736 8.735 1.00 85.81 259 LYS A N 1
ATOM 2137 C CA . LYS A 1 259 ? -3.307 13.617 9.699 1.00 85.81 259 LYS A CA 1
ATOM 2138 C C . LYS A 1 259 ? -4.413 12.874 10.445 1.00 85.81 259 LYS A C 1
ATOM 2140 O O . LYS A 1 259 ? -4.446 12.918 11.673 1.00 85.81 259 LYS A O 1
ATOM 2145 N N . ALA A 1 260 ? -5.273 12.139 9.735 1.00 83.00 260 ALA A N 1
ATOM 2146 C CA . ALA A 1 260 ? -6.318 11.332 10.363 1.00 83.00 260 ALA A CA 1
ATOM 2147 C C . ALA A 1 260 ? -5.719 10.279 11.315 1.00 83.00 260 ALA A C 1
ATOM 2149 O O . ALA A 1 260 ? -6.174 10.127 12.450 1.00 83.00 260 ALA A O 1
ATOM 2150 N N . VAL A 1 261 ? -4.647 9.600 10.901 1.00 83.56 261 VAL A N 1
ATOM 2151 C CA . VAL A 1 261 ? -3.938 8.626 11.744 1.00 83.56 261 VAL A CA 1
ATOM 2152 C C . VAL A 1 261 ? -3.370 9.270 13.022 1.00 83.56 261 VAL A C 1
ATOM 2154 O O . VAL A 1 261 ? -3.549 8.715 14.110 1.00 83.56 261 VAL A O 1
ATOM 2157 N N . LEU A 1 262 ? -2.739 10.447 12.928 1.00 84.94 262 LEU A N 1
ATOM 2158 C CA . LEU A 1 262 ? -2.218 11.181 14.090 1.00 84.94 262 LEU A CA 1
ATOM 2159 C C . LEU A 1 262 ? -3.329 11.644 15.035 1.00 84.94 262 LEU A C 1
ATOM 2161 O O . LEU A 1 262 ? -3.233 11.433 16.245 1.00 84.94 262 LEU A O 1
ATOM 2165 N N . TYR A 1 263 ? -4.399 12.243 14.504 1.00 85.00 263 TYR A N 1
ATOM 2166 C CA . TYR A 1 263 ? -5.511 12.719 15.327 1.00 85.00 263 TYR A CA 1
ATOM 2167 C C . TYR A 1 263 ? -6.196 11.580 16.076 1.00 85.00 263 TYR A C 1
ATOM 2169 O O . TYR A 1 263 ? -6.506 11.737 17.257 1.00 85.00 263 TYR A O 1
ATOM 2177 N N . LYS A 1 264 ? -6.361 10.415 15.433 1.00 80.31 264 LYS A N 1
ATOM 2178 C CA . LYS A 1 264 ? -6.878 9.218 16.102 1.00 80.31 264 LYS A CA 1
ATOM 2179 C C . LYS A 1 264 ? -5.983 8.809 17.269 1.00 80.31 264 LYS A C 1
ATOM 2181 O O . LYS A 1 264 ? -6.488 8.607 18.369 1.00 80.31 264 LYS A O 1
ATOM 2186 N N . ARG A 1 265 ? -4.668 8.697 17.045 1.00 79.75 265 ARG A N 1
ATOM 2187 C CA . ARG A 1 265 ? -3.718 8.271 18.086 1.00 79.75 265 ARG A CA 1
ATOM 2188 C C . ARG A 1 265 ? -3.717 9.215 19.287 1.00 79.75 265 ARG A C 1
ATOM 2190 O O . ARG A 1 265 ? -3.662 8.752 20.419 1.00 79.75 265 ARG A O 1
ATOM 2197 N N . ASN A 1 266 ? -3.800 10.518 19.035 1.00 82.31 266 ASN A N 1
ATOM 2198 C CA . ASN A 1 266 ? -3.743 11.540 20.079 1.00 82.31 266 ASN A CA 1
ATOM 2199 C C . ASN A 1 266 ? -5.086 11.756 20.800 1.00 82.31 266 ASN A C 1
ATOM 2201 O O . ASN A 1 266 ? -5.170 12.618 21.668 1.00 82.31 266 ASN A O 1
ATOM 2205 N N . GLY A 1 267 ? -6.141 11.013 20.446 1.00 81.56 267 GLY A N 1
ATOM 2206 C CA . GLY A 1 267 ? -7.472 11.184 21.038 1.00 81.56 267 GLY A CA 1
ATOM 2207 C C . GLY A 1 267 ? -8.207 12.451 20.580 1.00 81.56 267 GLY A C 1
ATOM 2208 O O . GLY A 1 267 ? -9.248 12.798 21.138 1.00 81.56 267 GLY A O 1
ATOM 2209 N N . ASN A 1 268 ? -7.716 13.126 19.536 1.00 86.31 268 ASN A N 1
ATOM 2210 C CA . ASN A 1 268 ? -8.300 14.349 18.979 1.00 86.31 268 ASN A CA 1
ATOM 2211 C C . ASN A 1 268 ? -9.502 14.002 18.090 1.00 86.31 268 ASN A C 1
ATOM 2213 O O . ASN A 1 268 ? -9.441 14.058 16.861 1.00 86.31 268 ASN A O 1
ATOM 2217 N N . LYS A 1 269 ? -10.603 13.575 18.720 1.00 82.19 269 LYS A N 1
ATOM 2218 C CA . LYS A 1 269 ? -11.775 12.999 18.039 1.00 82.19 269 LYS A CA 1
ATOM 2219 C C . LYS A 1 269 ? -12.373 13.927 16.979 1.00 82.19 269 LYS A C 1
ATOM 2221 O O . LYS A 1 269 ? -12.759 13.454 15.914 1.00 82.19 269 LYS A O 1
ATOM 2226 N N . LYS A 1 270 ? -12.457 15.232 17.249 1.00 85.25 270 LYS A N 1
ATOM 2227 C CA . LYS A 1 270 ? -13.068 16.201 16.328 1.00 85.25 270 LYS A CA 1
ATOM 2228 C C . LYS A 1 270 ? -12.228 16.364 15.062 1.00 85.25 270 LYS A C 1
ATOM 2230 O O . LYS A 1 270 ? -12.756 16.240 13.964 1.00 85.25 270 LYS A O 1
ATOM 2235 N N . GLU A 1 271 ? -10.933 16.600 15.221 1.00 85.56 271 GLU A N 1
ATOM 2236 C CA . GLU A 1 271 ? -9.968 16.768 14.134 1.00 85.56 271 GLU A CA 1
ATOM 2237 C C . GLU A 1 271 ? -9.832 15.479 13.325 1.00 85.56 271 GLU A C 1
ATOM 2239 O O . GLU A 1 271 ? -9.795 15.517 12.097 1.00 85.56 271 GLU A O 1
ATOM 2244 N N . PHE A 1 272 ? -9.850 14.334 14.012 1.00 82.19 272 PHE A N 1
ATOM 2245 C CA . PHE A 1 272 ? -9.908 13.028 13.379 1.00 82.19 272 PHE A CA 1
ATOM 2246 C C . PHE A 1 272 ? -11.141 12.903 12.471 1.00 82.19 272 PHE A C 1
ATOM 2248 O O . PHE A 1 272 ? -10.988 12.577 11.297 1.00 82.19 272 PHE A O 1
ATOM 2255 N N . ILE A 1 273 ? -12.345 13.207 12.976 1.00 77.12 273 ILE A N 1
ATOM 2256 C CA . ILE A 1 273 ? -13.591 13.146 12.191 1.00 77.12 273 ILE A CA 1
ATOM 2257 C C . ILE A 1 273 ? -13.543 14.107 10.996 1.00 77.12 273 ILE A C 1
ATOM 2259 O O . ILE A 1 273 ? -14.010 13.753 9.916 1.00 77.12 273 ILE A O 1
ATOM 2263 N N . THR A 1 274 ? -12.985 15.307 11.163 1.00 84.19 274 THR A N 1
ATOM 2264 C CA . THR A 1 274 ? -12.837 16.270 10.063 1.00 84.19 274 THR A CA 1
ATOM 2265 C C . THR A 1 274 ? -11.910 15.734 8.973 1.00 84.19 274 THR A C 1
ATOM 2267 O O . THR A 1 274 ? -12.336 15.629 7.826 1.00 84.19 274 THR A O 1
ATOM 2270 N N . ALA A 1 275 ? -10.690 15.313 9.324 1.00 81.38 275 ALA A N 1
ATOM 2271 C CA . ALA A 1 275 ? -9.729 14.765 8.361 1.00 81.38 275 ALA A CA 1
ATOM 2272 C C . ALA A 1 275 ? -10.261 13.493 7.682 1.00 81.38 275 ALA A C 1
ATOM 2274 O O . ALA A 1 275 ? -10.077 13.287 6.485 1.00 81.38 275 ALA A O 1
ATOM 2275 N N . ALA A 1 276 ? -10.974 12.659 8.440 1.00 75.25 276 ALA A N 1
ATOM 2276 C CA . ALA A 1 276 ? -11.671 11.493 7.928 1.00 75.25 276 ALA A CA 1
ATOM 2277 C C . ALA A 1 276 ? -12.723 11.872 6.875 1.00 75.25 276 ALA A C 1
ATOM 2279 O O . ALA A 1 276 ? -12.705 11.306 5.790 1.00 75.25 276 ALA A O 1
ATOM 2280 N N . LYS A 1 277 ? -13.590 12.857 7.144 1.00 76.31 277 LYS A N 1
ATOM 2281 C CA . LYS A 1 277 ? -14.604 13.343 6.189 1.00 76.31 277 LYS A CA 1
ATOM 2282 C C . LYS A 1 277 ? -14.002 14.011 4.953 1.00 76.31 277 LYS A C 1
ATOM 2284 O O . LYS A 1 277 ? -14.549 13.893 3.861 1.00 76.31 277 LYS A O 1
ATOM 2289 N N . GLU A 1 278 ? -12.882 14.707 5.098 1.00 82.44 278 GLU A N 1
ATOM 2290 C CA . GLU A 1 278 ? -12.149 15.255 3.952 1.00 82.44 278 GLU A CA 1
ATOM 2291 C C . GLU A 1 278 ? -11.592 14.126 3.082 1.00 82.44 278 GLU A C 1
ATOM 2293 O O . GLU A 1 278 ? -11.787 14.126 1.864 1.00 82.44 278 GLU A O 1
ATOM 2298 N N . LEU A 1 279 ? -11.011 13.097 3.709 1.00 77.31 279 LEU A N 1
ATOM 2299 C CA . LEU A 1 279 ? -10.599 11.888 3.007 1.00 77.31 279 LEU A CA 1
ATOM 2300 C C . LEU A 1 279 ? -11.803 11.192 2.348 1.00 77.31 279 LEU A C 1
ATOM 2302 O O . LEU A 1 279 ? -11.691 10.801 1.190 1.00 77.31 279 LEU A O 1
ATOM 2306 N N . GLU A 1 280 ? -12.963 11.110 3.021 1.00 73.44 280 GLU A N 1
ATOM 2307 C CA . GLU A 1 280 ? -14.228 10.607 2.449 1.00 73.44 280 GLU A CA 1
ATOM 2308 C C . GLU A 1 280 ? -14.650 11.364 1.205 1.00 73.44 280 GLU A C 1
ATOM 2310 O O . GLU A 1 280 ? -15.084 10.740 0.240 1.00 73.44 280 GLU A O 1
ATOM 2315 N N . SER A 1 281 ? -14.549 12.690 1.236 1.00 75.69 281 SER A N 1
ATOM 2316 C CA . SER A 1 281 ? -14.934 13.558 0.130 1.00 75.69 281 SER A CA 1
ATOM 2317 C C . SER A 1 281 ? -14.048 13.309 -1.087 1.00 75.69 281 SER A C 1
ATOM 2319 O O . SER A 1 281 ? -14.556 13.115 -2.191 1.00 75.69 281 SER A O 1
ATOM 2321 N N . ILE A 1 282 ? -12.732 13.215 -0.883 1.00 73.38 282 ILE A N 1
ATOM 2322 C CA . ILE A 1 282 ? -11.770 12.968 -1.967 1.00 73.38 282 ILE A CA 1
ATOM 2323 C C . ILE A 1 282 ? -11.961 11.584 -2.585 1.00 73.38 282 ILE A C 1
ATOM 2325 O O . ILE A 1 282 ? -11.859 11.422 -3.798 1.00 73.38 282 ILE A O 1
ATOM 2329 N N . VAL A 1 283 ? -12.270 10.578 -1.768 1.00 66.50 283 VAL A N 1
ATOM 2330 C CA . VAL A 1 283 ? -12.529 9.208 -2.246 1.00 66.50 283 VAL A CA 1
ATOM 2331 C C . VAL A 1 283 ? -14.018 8.975 -2.558 1.00 66.50 283 VAL A C 1
ATOM 2333 O O . VAL A 1 283 ? -14.423 7.871 -2.928 1.00 66.50 283 VAL A O 1
ATOM 2336 N N . GLY A 1 284 ? -14.838 10.024 -2.412 1.00 62.16 284 GLY A N 1
ATOM 2337 C CA . GLY A 1 284 ? -16.294 10.133 -2.564 1.00 62.16 284 GLY A CA 1
ATOM 2338 C C . GLY A 1 284 ? -17.145 9.031 -1.924 1.00 62.16 284 GLY A C 1
ATOM 2339 O O . GLY A 1 284 ? -18.161 8.635 -2.496 1.00 62.16 284 GLY A O 1
ATOM 2340 N N . SER A 1 285 ? -16.753 8.508 -0.764 1.00 58.59 285 SER A N 1
ATOM 2341 C CA . SER A 1 285 ? -17.517 7.477 -0.048 1.00 58.59 285 SER A CA 1
ATOM 2342 C C . SER A 1 285 ? -18.245 8.058 1.161 1.00 58.59 285 SER A C 1
ATOM 2344 O O . SER A 1 285 ? -17.614 8.622 2.041 1.00 58.59 285 SER A O 1
ATOM 2346 N N . SER A 1 286 ? -19.566 7.877 1.240 1.00 52.31 286 SER A N 1
ATOM 2347 C CA . SER A 1 286 ? -20.409 8.408 2.325 1.00 52.31 286 SER A CA 1
ATOM 2348 C C . SER A 1 286 ? -20.524 7.496 3.556 1.00 52.31 286 SER A C 1
ATOM 2350 O O . SER A 1 286 ? -21.362 7.743 4.422 1.00 52.31 286 SER A O 1
ATOM 2352 N N . LYS A 1 287 ? -19.754 6.399 3.610 1.00 55.38 287 LYS A N 1
ATOM 2353 C CA . LYS A 1 287 ? -19.893 5.340 4.630 1.00 55.38 287 LYS A CA 1
ATOM 2354 C C . LYS A 1 287 ? -18.573 4.881 5.258 1.00 55.38 287 LYS A C 1
ATOM 2356 O O . LYS A 1 287 ? -18.567 3.870 5.963 1.00 55.38 287 LYS A O 1
ATOM 2361 N N . LEU A 1 288 ? -17.450 5.559 5.012 1.00 55.69 288 LEU A N 1
ATOM 2362 C CA . LEU A 1 288 ? -16.150 5.091 5.511 1.00 55.69 288 LEU A CA 1
ATOM 2363 C C . LEU A 1 288 ? -16.066 5.148 7.033 1.00 55.69 288 LEU A C 1
ATOM 2365 O O . LEU A 1 288 ? -15.484 4.244 7.646 1.00 55.69 288 LEU A O 1
ATOM 2369 N N . PHE A 1 289 ? -16.672 6.174 7.641 1.00 59.12 289 PHE A N 1
ATOM 2370 C CA . PHE A 1 289 ? -16.479 6.467 9.063 1.00 59.12 289 PHE A CA 1
ATOM 2371 C C . PHE A 1 289 ? -17.729 6.354 9.946 1.00 59.12 289 PHE A C 1
ATOM 2373 O O . PHE A 1 289 ? -17.583 6.359 11.166 1.00 59.12 289 PHE A O 1
ATOM 2380 N N . THR A 1 290 ? -18.926 6.096 9.400 1.00 52.03 290 THR A N 1
ATOM 2381 C CA . THR A 1 290 ? -20.122 5.755 10.213 1.00 52.03 290 THR A CA 1
ATOM 2382 C C . THR A 1 290 ? -19.901 4.527 11.103 1.00 52.03 290 THR A C 1
ATOM 2384 O O . THR A 1 290 ? -20.457 4.431 12.189 1.00 52.03 290 THR A O 1
ATOM 2387 N N . ASN A 1 291 ? -19.019 3.615 10.689 1.00 49.88 291 ASN A N 1
ATOM 2388 C CA . ASN A 1 291 ? -18.643 2.436 11.471 1.00 49.88 291 ASN A CA 1
ATOM 2389 C C . ASN A 1 291 ? -17.435 2.676 12.408 1.00 49.88 291 ASN A C 1
ATOM 2391 O O . ASN A 1 291 ? -16.943 1.713 12.989 1.00 49.88 291 ASN A O 1
ATOM 2395 N N . TRP A 1 292 ? -16.870 3.890 12.488 1.00 55.66 292 TRP A N 1
ATOM 2396 C CA . TRP A 1 292 ? -15.756 4.222 13.404 1.00 55.66 292 TRP A CA 1
ATOM 2397 C C . TRP A 1 292 ? -16.247 4.829 14.715 1.00 55.66 292 TRP A C 1
ATOM 2399 O O . TRP A 1 292 ? -15.612 4.624 15.747 1.00 55.66 292 TRP A O 1
ATOM 2409 N N . GLU A 1 293 ? -17.385 5.530 14.693 1.00 50.16 293 GLU A N 1
ATOM 2410 C CA . GLU A 1 293 ? -1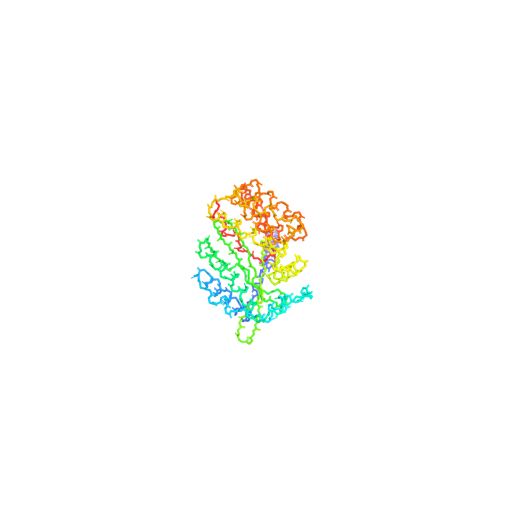7.997 6.113 15.895 1.00 50.16 293 GLU A CA 1
ATOM 2411 C C . GLU A 1 293 ? -18.359 5.060 16.950 1.00 50.16 293 GLU A C 1
ATOM 2413 O O . GLU A 1 293 ? -18.415 5.388 18.127 1.00 50.16 293 GLU A O 1
ATOM 2418 N N . GLN A 1 294 ? -18.550 3.802 16.539 1.00 46.53 294 GLN A N 1
ATOM 2419 C CA . GLN A 1 294 ? -18.868 2.672 17.420 1.00 46.53 294 GLN A CA 1
ATOM 2420 C C . GLN A 1 294 ? -17.634 2.016 18.068 1.00 46.53 294 GLN A C 1
ATOM 2422 O O . GLN A 1 294 ? -17.791 1.178 18.948 1.00 46.53 294 GLN A O 1
ATOM 2427 N N . SER A 1 295 ? -16.421 2.355 17.615 1.00 43.00 295 SER A N 1
ATOM 2428 C CA . SER A 1 295 ? -15.145 1.791 18.102 1.00 43.00 295 SER A CA 1
ATOM 2429 C C . SER A 1 295 ? -14.280 2.791 18.884 1.00 43.00 295 SER A C 1
ATOM 2431 O O . SER A 1 295 ? -13.137 2.478 19.214 1.00 43.00 295 SER A O 1
ATOM 2433 N N . LEU A 1 296 ? -14.805 4.000 19.112 1.00 43.12 296 LEU A N 1
ATOM 2434 C CA . LEU A 1 296 ? -14.247 5.047 19.975 1.00 43.12 296 LEU A CA 1
ATOM 2435 C C . LEU A 1 296 ? -14.998 5.057 21.305 1.00 43.12 296 LEU A C 1
ATOM 2437 O O . LEU A 1 296 ? -14.350 5.385 22.319 1.00 43.12 296 LEU A O 1
#